Protein AF-0000000071360490 (afdb_homodimer)

Organism: NCBI:txid346377

Secondary structure (DSSP, 8-state):
----HHHHSTTHHHHHHHHHHHHHHHHHHHHHHHHTT----TTHHHHHHHHHHHS-B-HHHHHHHHT--HHHHHHHHHHHHHTT-EEEEE-SS-TT-EEEEE-HHHHHHHHHHHHHHHHHHHHHHHHTTSSTHHHHHHHHHHHHHHHS-HHHHHHHHHHHHS-------/----HHHHSTTHHHHHHHHHHHHHHHHHHHHHHHHTT----TTHHHHHHHHHHHS-B-HHHHHHHHT--HHHHHHHHHHHHHTT-EEEEE-SS-TT-EEEEE-HHHHHHHHHHHHHHHHHHHHHHHHT-SSTHHHHHHHHHHHHHHHS-HHHHHHHHHHHHS-------

InterPro domains:
  IPR000835 MarR-type HTH domain [PF12802] (39-96)
  IPR000835 MarR-type HTH domain [PS50995] (11-147)
  IPR000835 MarR-type HTH domain [SM00347] (33-132)
  IPR011991 ArsR-like helix-turn-helix domain [cd00090] (47-115)
  IPR036388 Winged helix-like DNA-binding domain superfamily [G3DSA:1.10.10.10] (12-147)
  IPR036390 Winged helix DNA-binding domain superfamily [SSF46785] (14-143)
  IPR039422 Transcription regulators MarR/SlyA-like [PTHR33164] (19-139)

Solvent-accessible surface area (backbone atoms only — not comparable to full-atom values): 18284 Å² total; per-residue (Å²): 128,86,62,46,62,48,63,67,46,53,48,70,34,48,43,53,49,31,36,50,51,22,49,50,51,50,50,30,46,41,48,44,30,52,76,67,72,45,93,70,57,73,73,46,63,58,54,53,51,49,30,67,73,58,47,59,43,34,66,67,56,49,14,63,63,69,72,48,54,60,70,59,44,51,54,53,49,51,52,36,38,74,72,47,36,41,38,76,44,70,36,90,85,44,80,88,39,44,38,33,27,64,21,73,58,32,61,69,42,41,70,62,52,49,54,55,50,49,20,44,36,50,24,43,38,56,46,52,65,76,51,60,59,54,58,47,44,50,49,50,33,53,51,40,41,72,74,47,42,63,36,56,41,18,51,53,43,45,63,64,68,54,72,78,75,72,74,80,124,128,86,63,46,60,45,64,65,47,52,49,69,33,49,44,53,49,28,37,51,52,23,48,49,52,48,51,31,47,41,47,44,29,53,77,68,72,45,93,69,58,74,72,46,63,60,56,52,51,48,30,67,74,58,46,61,45,34,66,68,55,50,14,62,65,68,72,48,52,61,70,60,44,50,52,53,48,51,53,36,36,74,72,47,37,40,39,76,44,69,36,90,86,44,80,87,39,44,40,33,28,64,20,73,58,32,62,69,44,40,70,62,51,50,54,54,50,49,20,43,35,50,25,43,41,58,45,54,38,85,52,67,53,53,58,50,43,50,49,52,35,52,51,40,41,71,74,49,41,62,35,56,42,16,50,52,44,46,61,66,68,54,72,78,74,73,72,80,124

Sequence (338 aa):
MKEDFLLNMGSDGVTDRLKRLSDLFVYQTRDFYRNNGLDIEPNWHMIFRLLQEREKMTVTEIAEAIHHSHPAVIKLINKMKAKGYIDSVQDTEDLRKYYLSLSAKAIQELPKLERYWAALSEALMDLMGNHLRLLEELREVEERFEEMGFNQRAEKILNTNRLPDSPSEMKEDFLLNMGSDGVTDRLKRLSDLFVYQTRDFYRNNGLDIEPNWHMIFRLLQEREKMTVTEIAEAIHHSHPAVIKLINKMKAKGYIDSVQDTEDLRKYYLSLSAKAIQELPKLERYWAALSEALMDLMGNHLRLLEELREVEERFEEMGFNQRAEKILNTNRLPDSPSE

Radius of gyration: 23.88 Å; Cα contacts (8 Å, |Δi|>4): 339; chains: 2; bounding box: 57×88×53 Å

Foldseek 3Di:
DVCVPLNVVPPNNVVVVVVVVVVVLQVVLQVLCVVVVHDAGPPVVLVLVVCVVVVKDWLVRSCVVVVHDSVVSVVRVVSCVVVPQKDWDADPVDRVTIIIGGGPVNVVCVVVVVVVVVVSVVVVCVVVPNDDPVVVVVVVVVVVCVVPNPVRVVVVVVVVPPDDDPPPD/DVCVPLVPVPPNNVVVVVVVVVVVLQVVLQVLCVVVVHDAGPPVVLVLVVCVVVVKDWLVRSCVVVVHDSVVSVVRVVSCVVVPQKDWDADPVDRVTIIIGGGPVNVVCVVVVVVVVVVSVVVVCVVVDVDCVVVVVVVVVVVVCVVPNPVRVVVVVVVVPPDDDPPPD

Nearest PDB structures (foldseek):
  7el3-assembly1_B  TM=7.613E-01  e=1.984E-06  Acinetobacter baumannii
  4zzl-assembly1_B  TM=8.126E-01  e=8.217E-06  Pseudomonas aeruginosa
  8xzu-assembly1_A  TM=8.019E-01  e=1.952E-05  Escherichia coli O127:H6 str. E2348/69
  3zmd-assembly2_D  TM=6.888E-01  e=1.433E-05  Streptomyces coelicolor
  1lnw-assembly7_A  TM=7.504E-01  e=1.920E-04  Pseudomonas aeruginosa

pLDDT: mean 84.5, std 17.35, range [24.75, 98.38]

Structure (mmCIF, N/CA/C/O backbone):
data_AF-0000000071360490-model_v1
#
loop_
_entity.id
_entity.type
_entity.pdbx_description
1 polymer 'HTH marR-type domain-containing protein'
#
loop_
_atom_site.group_PDB
_atom_site.id
_atom_site.type_symbol
_atom_site.label_atom_id
_atom_site.label_alt_id
_atom_site.label_comp_id
_atom_site.label_asym_id
_atom_site.label_entity_id
_atom_site.label_seq_id
_atom_site.pdbx_PDB_ins_code
_atom_site.Cartn_x
_atom_site.Cartn_y
_atom_site.Cartn_z
_atom_site.occupancy
_atom_site.B_iso_or_equiv
_atom_site.auth_seq_id
_atom_site.auth_comp_id
_atom_site.auth_asym_id
_atom_site.auth_atom_id
_atom_site.pdbx_PDB_model_num
ATOM 1 N N . MET A 1 1 ? -22.297 18.094 -4.008 1 24.75 1 MET A N 1
ATOM 2 C CA . MET A 1 1 ? -21.422 18.844 -3.113 1 24.75 1 MET A CA 1
ATOM 3 C C . MET A 1 1 ? -20.609 17.906 -2.225 1 24.75 1 MET A C 1
ATOM 5 O O . MET A 1 1 ? -20.016 18.328 -1.238 1 24.75 1 MET A O 1
ATOM 9 N N . LYS A 1 2 ? -21.047 16.609 -2.182 1 32.12 2 LYS A N 1
ATOM 10 C CA . LYS A 1 2 ? -20.359 15.766 -1.207 1 32.12 2 LYS A CA 1
ATOM 11 C C . LYS A 1 2 ? -18.875 15.656 -1.535 1 32.12 2 LYS A C 1
ATOM 13 O O . LYS A 1 2 ? -18.484 14.852 -2.379 1 32.12 2 LYS A O 1
ATOM 18 N N . GLU A 1 3 ? -18.203 16.797 -1.864 1 34.03 3 GLU A N 1
ATOM 19 C CA . GLU A 1 3 ? -16.828 16.859 -2.342 1 34.03 3 GLU A CA 1
ATOM 20 C C . GLU A 1 3 ? -15.914 15.977 -1.508 1 34.03 3 GLU A C 1
ATOM 22 O O . GLU A 1 3 ? -15.82 16.141 -0.29 1 34.03 3 GLU A O 1
ATOM 27 N N . ASP A 1 4 ? -15.82 14.883 -1.844 1 39.72 4 ASP A N 1
ATOM 28 C CA . ASP A 1 4 ? -15.117 13.852 -1.091 1 39.72 4 ASP A CA 1
ATOM 29 C C . ASP A 1 4 ? -13.883 14.422 -0.402 1 39.72 4 ASP A C 1
ATOM 31 O O . ASP A 1 4 ? -13 14.984 -1.059 1 39.72 4 ASP A O 1
ATOM 35 N N . PHE A 1 5 ? -14.211 14.945 0.717 1 41.53 5 PHE A N 1
ATOM 36 C CA . PHE A 1 5 ? -13.172 15.5 1.58 1 41.53 5 PHE A CA 1
ATOM 37 C C . PHE A 1 5 ? -11.812 14.922 1.22 1 41.53 5 PHE A C 1
ATOM 39 O O . PHE A 1 5 ? -10.828 15.656 1.124 1 41.53 5 PHE A O 1
ATOM 46 N N . LEU A 1 6 ? -11.781 13.594 1.086 1 44.59 6 LEU A N 1
ATOM 47 C CA . LEU A 1 6 ? -10.539 12.961 0.643 1 44.59 6 LEU A CA 1
ATOM 48 C C . LEU A 1 6 ? -10.133 13.477 -0.733 1 44.59 6 LEU A C 1
ATOM 50 O O . LEU A 1 6 ? -8.945 13.602 -1.027 1 44.59 6 LEU A O 1
ATOM 54 N N . LEU A 1 7 ? -11.078 13.617 -1.573 1 42.88 7 LEU A N 1
ATOM 55 C CA . LEU A 1 7 ? -10.812 14.18 -2.893 1 42.88 7 LEU A CA 1
ATOM 56 C C . LEU A 1 7 ? -10.211 15.578 -2.779 1 42.88 7 LEU A C 1
ATOM 58 O O . LEU A 1 7 ? -9.375 15.969 -3.598 1 42.88 7 LEU A O 1
ATOM 62 N N . ASN A 1 8 ? -10.758 16.328 -1.984 1 42.94 8 ASN A N 1
ATOM 63 C CA . ASN A 1 8 ? -10.234 17.688 -1.93 1 42.94 8 ASN A CA 1
ATOM 64 C C . ASN A 1 8 ? -8.844 17.734 -1.309 1 42.94 8 ASN A C 1
ATOM 66 O O . ASN A 1 8 ? -8.18 18.766 -1.336 1 42.94 8 ASN A O 1
ATOM 70 N N . MET A 1 9 ? -8.688 16.906 -0.201 1 43.41 9 MET A N 1
ATOM 71 C CA . MET A 1 9 ? -7.34 17.141 0.307 1 43.41 9 MET A CA 1
ATOM 72 C C . MET A 1 9 ? -6.289 16.609 -0.657 1 43.41 9 MET A C 1
ATOM 74 O O . MET A 1 9 ? -5.781 15.5 -0.475 1 43.41 9 MET A O 1
ATOM 78 N N . GLY A 1 10 ? -6.512 16.859 -1.843 1 45.47 10 GLY A N 1
ATOM 79 C CA . GLY A 1 10 ? -5.574 16.734 -2.947 1 45.47 10 GLY A CA 1
ATOM 80 C C . GLY A 1 10 ? -4.656 15.539 -2.824 1 45.47 10 GLY A C 1
ATOM 81 O O . GLY A 1 10 ? -5.098 14.398 -2.988 1 45.47 10 GLY A O 1
ATOM 82 N N . SER A 1 11 ? -3.348 15.914 -2.318 1 48.28 11 SER A N 1
ATOM 83 C CA . SER A 1 11 ? -2.16 15.078 -2.201 1 48.28 11 SER A CA 1
ATOM 84 C C . SER A 1 11 ? -2.398 13.906 -1.254 1 48.28 11 SER A C 1
ATOM 86 O O . SER A 1 11 ? -1.854 12.82 -1.451 1 48.28 11 SER A O 1
ATOM 88 N N . ASP A 1 12 ? -3.061 14.117 -0.053 1 53.28 12 ASP A N 1
ATOM 89 C CA . ASP A 1 12 ? -3.156 13.141 1.024 1 53.28 12 ASP A CA 1
ATOM 90 C C . ASP A 1 12 ? -4.027 11.953 0.614 1 53.28 12 ASP A C 1
ATOM 92 O O . ASP A 1 12 ? -3.74 10.812 0.973 1 53.28 12 ASP A O 1
ATOM 96 N N . GLY A 1 13 ? -4.746 12.242 -0.44 1 69.81 13 GLY A N 1
ATOM 97 C CA . GLY A 1 13 ? -5.707 11.273 -0.948 1 69.81 13 GLY A CA 1
ATOM 98 C C . GLY A 1 13 ? -5.082 10.234 -1.859 1 69.81 13 GLY A C 1
ATOM 99 O O . GLY A 1 13 ? -5.484 9.07 -1.849 1 69.81 13 GLY A O 1
ATOM 100 N N . VAL A 1 14 ? -3.85 10.602 -2.256 1 77.81 14 VAL A N 1
ATOM 101 C CA . VAL A 1 14 ? -3.277 9.695 -3.242 1 77.81 14 VAL A CA 1
ATOM 102 C C . VAL A 1 14 ? -2.625 8.508 -2.533 1 77.81 14 VAL A C 1
ATOM 104 O O . VAL A 1 14 ? -2.828 7.355 -2.924 1 77.81 14 VAL A O 1
ATOM 107 N N . THR A 1 15 ? -1.912 8.852 -1.481 1 82.44 15 THR A N 1
ATOM 108 C CA . THR A 1 15 ? -1.225 7.812 -0.721 1 82.44 15 THR A CA 1
ATOM 109 C C . THR A 1 15 ? -2.217 6.781 -0.191 1 82.44 15 THR A C 1
ATOM 111 O O . THR A 1 15 ? -1.99 5.574 -0.305 1 82.44 15 THR A O 1
ATOM 114 N N . ASP A 1 16 ? -3.283 7.25 0.229 1 81.88 16 ASP A N 1
ATOM 115 C CA . ASP A 1 16 ? -4.305 6.363 0.782 1 81.88 16 ASP A CA 1
ATOM 116 C C . ASP A 1 16 ? -4.953 5.523 -0.315 1 81.88 16 ASP A C 1
ATOM 118 O O . ASP A 1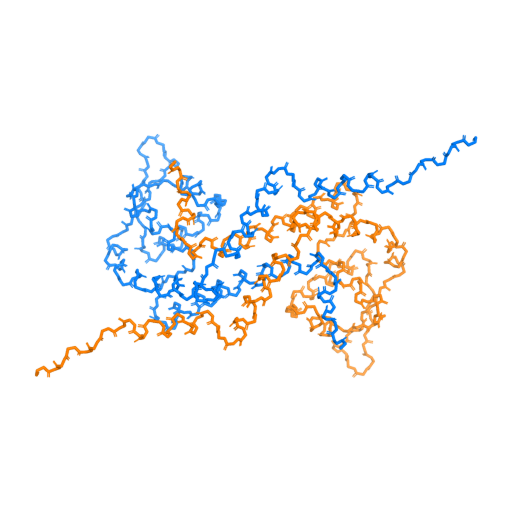 16 ? -5.25 4.344 -0.107 1 81.88 16 ASP A O 1
ATOM 122 N N . ARG A 1 17 ? -5.137 6.121 -1.427 1 83.5 17 ARG A N 1
ATOM 123 C CA . ARG A 1 17 ? -5.758 5.41 -2.539 1 83.5 17 ARG A CA 1
ATOM 124 C C . ARG A 1 17 ? -4.832 4.324 -3.078 1 83.5 17 ARG A C 1
ATOM 126 O O . ARG A 1 17 ? -5.281 3.223 -3.402 1 83.5 17 ARG A O 1
ATOM 133 N N . LEU A 1 18 ? -3.555 4.668 -3.15 1 88.06 18 LEU A N 1
ATOM 134 C CA . LEU A 1 18 ? -2.574 3.67 -3.564 1 88.06 18 LEU A CA 1
ATOM 135 C C . LEU A 1 18 ? -2.574 2.48 -2.609 1 88.06 18 LEU A C 1
ATOM 137 O O . LEU A 1 18 ? -2.627 1.329 -3.047 1 88.06 18 LEU A O 1
ATOM 141 N N . LYS A 1 19 ? -2.594 2.754 -1.39 1 88.5 19 LYS A N 1
ATOM 142 C CA . LYS A 1 19 ? -2.568 1.711 -0.367 1 88.5 19 LYS A CA 1
ATOM 143 C C . LYS A 1 19 ? -3.848 0.879 -0.399 1 88.5 19 LYS A C 1
ATOM 145 O O . LYS A 1 19 ? -3.795 -0.352 -0.348 1 88.5 19 LYS A O 1
ATOM 150 N N . ARG A 1 20 ? -4.934 1.561 -0.445 1 86.44 20 ARG A N 1
ATOM 151 C CA . ARG A 1 20 ? -6.219 0.868 -0.443 1 86.44 20 ARG A CA 1
ATOM 152 C C . ARG A 1 20 ? -6.336 -0.072 -1.638 1 86.44 20 ARG A C 1
ATOM 154 O O . ARG A 1 20 ? -6.797 -1.207 -1.499 1 86.44 20 ARG A O 1
ATOM 161 N N . LEU A 1 21 ? -5.949 0.442 -2.773 1 88.5 21 LEU A N 1
ATOM 162 C CA . LEU A 1 21 ? -6.016 -0.391 -3.969 1 88.5 21 LEU A CA 1
ATOM 163 C C . LEU A 1 21 ? -5.074 -1.586 -3.852 1 88.5 21 LEU A C 1
ATOM 165 O O . LEU A 1 21 ? -5.438 -2.705 -4.223 1 88.5 21 LEU A O 1
ATOM 169 N N . SER A 1 22 ? -3.861 -1.298 -3.406 1 90.31 22 SER A N 1
ATOM 170 C CA . SER A 1 22 ? -2.924 -2.395 -3.188 1 90.31 22 SER A CA 1
ATOM 171 C C . SER A 1 22 ? -3.506 -3.439 -2.242 1 90.31 22 SER A C 1
ATOM 173 O O . SER A 1 22 ? -3.463 -4.637 -2.529 1 90.31 22 SER A O 1
ATOM 175 N N . ASP A 1 23 ? -4.102 -3.025 -1.159 1 89 23 ASP A N 1
ATOM 176 C CA . ASP A 1 23 ? -4.688 -3.926 -0.173 1 89 23 ASP A CA 1
ATOM 177 C C . ASP A 1 23 ? -5.844 -4.723 -0.778 1 89 23 ASP A C 1
ATOM 179 O O . ASP A 1 23 ? -5.988 -5.918 -0.508 1 89 23 ASP A O 1
ATOM 183 N N . LEU A 1 24 ? -6.645 -4.039 -1.514 1 89.75 24 LEU A N 1
ATOM 184 C CA . LEU A 1 24 ? -7.777 -4.703 -2.146 1 89.75 24 LEU A CA 1
ATOM 185 C C . LEU A 1 24 ? -7.309 -5.82 -3.072 1 89.75 24 LEU A C 1
ATOM 187 O O . LEU A 1 24 ? -7.887 -6.906 -3.084 1 89.75 24 LEU A O 1
ATOM 191 N N . PHE A 1 25 ? -6.273 -5.562 -3.836 1 90.5 25 PHE A N 1
ATOM 192 C CA . PHE A 1 25 ? -5.742 -6.59 -4.727 1 90.5 25 PHE A CA 1
ATOM 193 C C . PHE A 1 25 ? -5.25 -7.793 -3.934 1 90.5 25 PHE A C 1
ATOM 195 O O . PHE A 1 25 ? -5.559 -8.938 -4.277 1 90.5 25 PHE A O 1
ATOM 202 N N . VAL A 1 26 ? -4.523 -7.539 -2.885 1 90.56 26 VAL A N 1
ATOM 203 C CA . VAL A 1 26 ? -3.955 -8.617 -2.076 1 90.56 26 VAL A CA 1
ATOM 204 C C . VAL A 1 26 ? -5.074 -9.398 -1.4 1 90.56 26 VAL A C 1
ATOM 206 O O . VAL A 1 26 ? -5.113 -10.633 -1.477 1 90.56 26 VAL A O 1
ATOM 209 N N . TYR A 1 27 ? -6 -8.734 -0.851 1 92.5 27 TYR A N 1
ATOM 210 C CA . TYR A 1 27 ? -7.094 -9.367 -0.123 1 92.5 27 TYR A CA 1
ATOM 211 C C . TYR A 1 27 ? -7.965 -10.195 -1.061 1 92.5 27 TYR A C 1
ATOM 213 O O . TYR A 1 27 ? -8.312 -11.336 -0.748 1 92.5 27 TYR A O 1
ATOM 221 N N . GLN A 1 28 ? -8.273 -9.633 -2.137 1 94.12 28 GLN A N 1
ATOM 222 C CA . GLN A 1 28 ? -9.18 -10.344 -3.037 1 94.12 28 GLN A CA 1
ATOM 223 C C . GLN A 1 28 ? -8.469 -11.5 -3.729 1 94.12 28 GLN A C 1
ATOM 225 O O . GLN A 1 28 ? -9.102 -12.484 -4.117 1 94.12 28 GLN A O 1
ATOM 230 N N . THR A 1 29 ? -7.172 -11.375 -3.889 1 94.31 29 THR A N 1
ATOM 231 C CA . THR A 1 29 ? -6.41 -12.531 -4.352 1 94.31 29 THR A CA 1
ATOM 232 C C . THR A 1 29 ? -6.453 -13.656 -3.32 1 94.31 29 THR A C 1
ATOM 234 O O . THR A 1 29 ? -6.648 -14.82 -3.674 1 94.31 29 THR A O 1
ATOM 237 N N . ARG A 1 30 ? -6.281 -13.289 -2.09 1 95.25 30 ARG A N 1
ATOM 238 C CA . ARG A 1 30 ? -6.359 -14.273 -1.015 1 95.25 30 ARG A CA 1
ATOM 239 C C . ARG A 1 30 ? -7.723 -14.961 -1.001 1 95.25 30 ARG A C 1
ATOM 241 O O . ARG A 1 30 ? -7.809 -16.188 -0.879 1 95.25 30 ARG A O 1
ATOM 248 N N . ASP A 1 31 ? -8.695 -14.141 -1.166 1 95.88 31 ASP A N 1
ATOM 249 C CA . ASP A 1 31 ? -10.047 -14.688 -1.207 1 95.88 31 ASP A CA 1
ATOM 250 C C . ASP A 1 31 ? -10.219 -15.648 -2.385 1 95.88 31 ASP A C 1
ATOM 252 O O . ASP A 1 31 ? -10.828 -16.703 -2.246 1 95.88 31 ASP A O 1
ATOM 256 N N . PHE A 1 32 ? -9.734 -15.273 -3.48 1 96.69 32 PHE A N 1
ATOM 257 C CA . PHE A 1 32 ? -9.805 -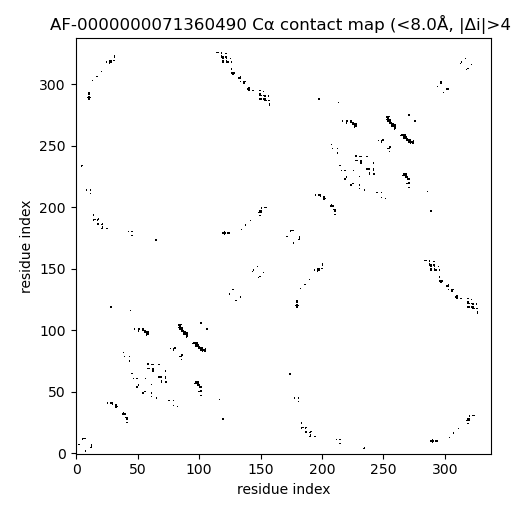16.094 -4.684 1 96.69 32 PHE A CA 1
ATOM 258 C C . PHE A 1 32 ? -9.141 -17.453 -4.457 1 96.69 32 PHE A C 1
ATOM 260 O O . PHE A 1 32 ? -9.695 -18.484 -4.82 1 96.69 32 PHE A O 1
ATOM 267 N N . TYR A 1 33 ? -7.961 -17.406 -3.832 1 96.81 33 TYR A N 1
ATOM 268 C CA . TYR A 1 33 ? -7.254 -18.641 -3.541 1 96.81 33 TYR A CA 1
ATOM 269 C C . TYR A 1 33 ? -8.039 -19.5 -2.555 1 96.81 33 TYR A C 1
ATOM 271 O O . TYR A 1 33 ? -8.227 -20.703 -2.771 1 96.81 33 TYR A O 1
ATOM 279 N N . ARG A 1 34 ? -8.516 -18.906 -1.57 1 96.25 34 ARG A N 1
ATOM 280 C CA . ARG A 1 34 ? -9.273 -19.609 -0.537 1 96.25 34 ARG A CA 1
ATOM 281 C C . ARG A 1 34 ? -10.539 -20.234 -1.11 1 96.25 34 ARG A C 1
ATOM 283 O O . ARG A 1 34 ? -10.828 -21.406 -0.859 1 96.25 34 ARG A O 1
ATOM 290 N N . ASN A 1 35 ? -11.219 -19.5 -1.862 1 95.88 35 ASN A N 1
ATOM 291 C CA . ASN A 1 35 ? -12.477 -19.953 -2.449 1 95.88 35 ASN A CA 1
ATOM 292 C C . ASN A 1 35 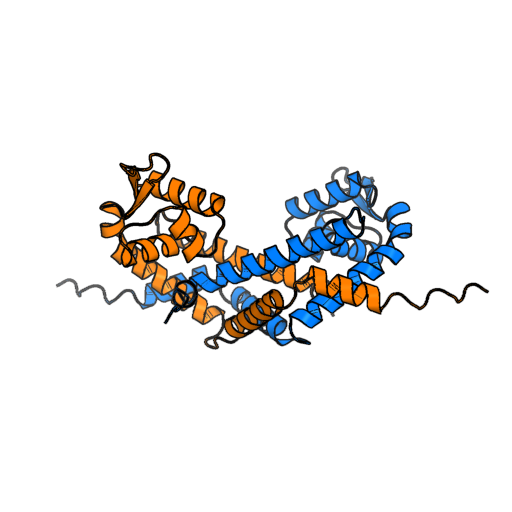? -12.258 -21.141 -3.385 1 95.88 35 ASN A C 1
ATOM 294 O O . ASN A 1 35 ? -13.18 -21.922 -3.635 1 95.88 35 ASN A O 1
ATOM 298 N N . ASN A 1 36 ? -11.078 -21.25 -3.893 1 96.56 36 ASN A N 1
ATOM 299 C CA . ASN A 1 36 ? -10.812 -22.328 -4.848 1 96.56 36 ASN A CA 1
ATOM 300 C C . ASN A 1 36 ? -9.953 -23.422 -4.23 1 96.56 36 ASN A C 1
ATOM 302 O O . ASN A 1 36 ? -9.391 -24.266 -4.945 1 96.56 36 ASN A O 1
ATOM 306 N N . GLY A 1 37 ? -9.789 -23.359 -2.914 1 96.19 37 GLY A N 1
ATOM 307 C CA . GLY A 1 37 ? -9.148 -24.438 -2.174 1 96.19 37 GLY A CA 1
ATOM 308 C C . GLY A 1 37 ? -7.648 -24.5 -2.391 1 96.19 37 GLY A C 1
ATOM 309 O O . GLY A 1 37 ? -7.035 -25.547 -2.248 1 96.19 37 GLY A O 1
ATOM 310 N N . LEU A 1 38 ? -7.062 -23.406 -2.787 1 96.38 38 LEU A N 1
ATOM 311 C CA . LEU A 1 38 ? -5.621 -23.359 -3.014 1 96.38 38 LEU A CA 1
ATOM 312 C C . LEU A 1 38 ? -4.879 -23.016 -1.727 1 96.38 38 LEU A C 1
ATOM 314 O O . LEU A 1 38 ? -5.328 -22.172 -0.951 1 96.38 38 LEU A O 1
ATOM 318 N N . ASP A 1 39 ? -3.846 -23.641 -1.559 1 95.56 39 ASP A N 1
ATOM 319 C CA . ASP A 1 39 ? -3.064 -23.422 -0.345 1 95.56 39 ASP A CA 1
ATOM 320 C C . ASP A 1 39 ? -1.831 -22.578 -0.633 1 95.56 39 ASP A C 1
ATOM 322 O O . ASP A 1 39 ? -0.714 -22.938 -0.263 1 95.56 39 ASP A O 1
ATOM 326 N N . ILE A 1 40 ? -1.975 -21.547 -1.33 1 96.62 40 ILE A N 1
ATOM 327 C CA . ILE A 1 40 ? -0.917 -20.594 -1.65 1 96.62 40 ILE A CA 1
ATOM 328 C C . ILE A 1 40 ? -1.338 -19.188 -1.218 1 96.62 40 ILE A C 1
ATOM 330 O O . ILE A 1 40 ? -2.48 -18.969 -0.806 1 96.62 40 ILE A O 1
ATOM 334 N N . GLU A 1 41 ? -0.399 -18.297 -1.255 1 94.31 41 GLU A N 1
ATOM 335 C CA . GLU A 1 41 ? -0.645 -16.906 -0.844 1 94.31 41 GLU A CA 1
ATOM 336 C C . GLU A 1 41 ? -0.253 -15.93 -1.945 1 94.31 41 GLU A C 1
ATOM 338 O O . GLU A 1 41 ? 0.515 -16.266 -2.846 1 94.31 41 GLU A O 1
ATOM 343 N N . PRO A 1 42 ? -0.809 -14.734 -1.741 1 91.81 42 PRO A N 1
ATOM 344 C CA . PRO A 1 42 ? -0.397 -13.703 -2.695 1 91.81 42 PRO A CA 1
ATOM 345 C C . PRO A 1 42 ? 1.117 -13.516 -2.74 1 91.81 42 PRO A C 1
ATOM 347 O O . PRO A 1 42 ? 1.791 -13.656 -1.716 1 91.81 42 PRO A O 1
ATOM 350 N N . ASN A 1 43 ? 1.729 -13.234 -3.82 1 86.81 43 ASN A N 1
ATOM 351 C CA . ASN A 1 43 ? 3.125 -12.914 -4.102 1 86.81 43 ASN A CA 1
ATOM 352 C C . ASN A 1 43 ? 3.977 -14.172 -4.203 1 86.81 43 ASN A C 1
ATOM 354 O O . ASN A 1 43 ? 5.152 -14.109 -4.57 1 86.81 43 ASN A O 1
ATOM 358 N N . TRP A 1 44 ? 3.357 -15.328 -3.902 1 92.44 44 TRP A N 1
ATOM 359 C CA . TRP A 1 44 ? 4.129 -16.562 -4.074 1 92.44 44 TRP A CA 1
ATOM 360 C C . TRP A 1 44 ? 4.406 -16.828 -5.547 1 92.44 44 TRP A C 1
ATOM 362 O O . TRP A 1 44 ? 5.398 -17.469 -5.895 1 92.44 44 TRP A O 1
ATOM 372 N N . HIS A 1 45 ? 3.5 -16.391 -6.379 1 91.88 45 HIS A N 1
ATOM 373 C CA . HIS A 1 45 ? 3.637 -16.625 -7.812 1 91.88 45 HIS A CA 1
ATOM 374 C C . HIS A 1 45 ? 4.977 -16.109 -8.328 1 91.88 45 HIS A C 1
ATOM 376 O O . HIS A 1 45 ? 5.59 -16.719 -9.203 1 91.88 45 HIS A O 1
ATOM 382 N N . MET A 1 46 ? 5.398 -15.016 -7.766 1 89.19 46 MET A N 1
ATOM 383 C CA . MET A 1 46 ? 6.664 -14.438 -8.203 1 89.19 46 MET A CA 1
ATOM 384 C C . MET A 1 46 ? 7.832 -15.359 -7.875 1 89.19 46 MET A C 1
ATOM 386 O O . MET A 1 46 ? 8.742 -15.531 -8.688 1 89.19 46 MET A O 1
ATOM 390 N N . ILE A 1 47 ? 7.773 -15.93 -6.773 1 92.75 47 ILE A N 1
ATOM 391 C CA . ILE A 1 47 ? 8.836 -16.828 -6.348 1 92.75 47 ILE A CA 1
ATOM 392 C C . ILE A 1 47 ? 8.805 -18.109 -7.188 1 92.75 47 ILE A C 1
ATOM 394 O O . ILE A 1 47 ? 9.852 -18.594 -7.641 1 92.75 47 ILE A O 1
ATOM 398 N N . PHE A 1 48 ? 7.598 -18.625 -7.41 1 94.25 48 PHE A N 1
ATOM 399 C CA . PHE A 1 48 ? 7.441 -19.781 -8.281 1 94.25 48 PHE A CA 1
ATOM 400 C C . PHE A 1 48 ? 8.062 -19.516 -9.641 1 94.25 48 PHE A C 1
ATOM 402 O O . PHE A 1 48 ? 8.852 -20.328 -10.133 1 94.25 48 PHE A O 1
ATOM 409 N N . ARG A 1 49 ? 7.746 -18.469 -10.172 1 90.75 49 ARG A N 1
ATOM 410 C CA . ARG A 1 49 ? 8.195 -18.141 -11.516 1 90.75 49 ARG A CA 1
ATOM 411 C C . ARG A 1 49 ? 9.711 -17.969 -11.562 1 90.75 49 ARG A C 1
ATOM 413 O O . ARG A 1 49 ? 10.367 -18.453 -12.484 1 90.75 49 ARG A O 1
ATOM 420 N N . LEU A 1 50 ? 10.227 -17.266 -10.648 1 92.06 50 LEU A N 1
ATOM 421 C CA . LEU A 1 50 ? 11.672 -17.047 -10.586 1 92.06 50 LEU A CA 1
ATOM 422 C C . LEU A 1 50 ? 12.422 -18.375 -10.5 1 92.06 50 LEU A C 1
ATOM 424 O O . LEU A 1 50 ? 13.391 -18.594 -11.227 1 92.06 50 LEU A O 1
ATOM 428 N N . LEU A 1 51 ? 11.938 -19.25 -9.656 1 95.19 51 LEU A N 1
ATOM 429 C CA . LEU A 1 51 ? 12.625 -20.516 -9.438 1 95.19 51 LEU A CA 1
ATOM 430 C C . LEU A 1 51 ? 12.398 -21.469 -10.602 1 95.19 51 LEU A C 1
ATOM 432 O O . LEU A 1 51 ? 13.203 -22.375 -10.836 1 95.19 51 LEU A O 1
ATOM 436 N N . GLN A 1 52 ? 11.289 -21.281 -11.25 1 93.12 52 GLN A N 1
ATOM 437 C CA . GLN A 1 52 ? 11.086 -22.047 -12.477 1 93.12 52 GLN A CA 1
ATOM 438 C C . GLN A 1 52 ? 12.094 -21.625 -13.547 1 93.12 52 GLN A C 1
ATOM 440 O O . GLN A 1 52 ? 12.625 -22.484 -14.266 1 93.12 52 GLN A O 1
ATOM 445 N N . GLU A 1 53 ? 12.391 -20.391 -13.594 1 91.25 53 GLU A N 1
ATOM 446 C CA . GLU A 1 53 ? 13.266 -19.844 -14.625 1 91.25 53 GLU A CA 1
ATOM 447 C C . GLU A 1 53 ? 14.734 -20.062 -14.281 1 91.25 53 GLU A C 1
ATOM 449 O O . GLU A 1 53 ? 15.531 -20.391 -15.156 1 91.25 53 GLU A O 1
ATOM 454 N N . ARG A 1 54 ? 15.102 -19.938 -13.023 1 92 54 ARG A N 1
ATOM 455 C CA . ARG A 1 54 ? 16.516 -19.938 -12.641 1 92 54 ARG A CA 1
ATOM 456 C C . ARG A 1 54 ? 16.875 -21.219 -11.906 1 92 54 ARG A C 1
ATOM 458 O O . ARG A 1 54 ? 18.047 -21.469 -11.617 1 92 54 ARG A O 1
ATOM 465 N N . GLU A 1 55 ? 15.891 -22.062 -11.578 1 90.62 55 GLU A N 1
ATOM 466 C CA . GLU A 1 55 ? 15.992 -23.406 -11.008 1 90.62 55 GLU A CA 1
ATOM 467 C C . GLU A 1 55 ? 16.469 -23.344 -9.555 1 90.62 55 GLU A C 1
ATOM 469 O O . GLU A 1 55 ? 15.859 -23.969 -8.68 1 90.62 55 GLU A O 1
ATOM 474 N N . LYS A 1 56 ? 17.641 -22.578 -9.32 1 94.38 56 LYS A N 1
ATOM 475 C CA . LYS A 1 56 ? 18.188 -22.453 -7.977 1 94.38 56 LYS A CA 1
ATOM 476 C C . LYS A 1 56 ? 18.609 -21.016 -7.684 1 94.38 56 LYS A C 1
ATOM 478 O O . LYS A 1 56 ? 19.297 -20.391 -8.492 1 94.38 56 LYS A O 1
ATOM 483 N N . MET A 1 57 ? 18.125 -20.531 -6.523 1 95.88 57 MET A N 1
ATOM 484 C CA . MET A 1 57 ? 18.484 -19.156 -6.141 1 95.88 57 MET A CA 1
ATOM 485 C C . MET A 1 57 ? 18.594 -19.031 -4.625 1 95.88 57 MET A C 1
ATOM 487 O O . MET A 1 57 ? 18.016 -19.828 -3.885 1 95.88 57 MET A O 1
ATOM 491 N N . THR A 1 58 ? 19.375 -18.047 -4.176 1 94.94 58 THR A N 1
ATOM 492 C CA . THR A 1 58 ? 19.438 -17.719 -2.76 1 94.94 58 THR A CA 1
ATOM 493 C C . THR A 1 58 ? 18.375 -16.688 -2.406 1 94.94 58 THR A C 1
ATOM 495 O O . THR A 1 58 ? 17.766 -16.078 -3.295 1 94.94 58 THR A O 1
ATOM 498 N N . VAL A 1 59 ? 18.172 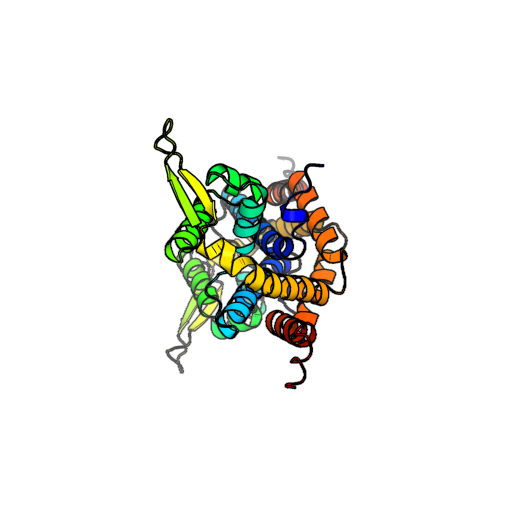-16.562 -1.089 1 94.75 59 VAL A N 1
ATOM 499 C CA . VAL A 1 59 ? 17.234 -15.555 -0.615 1 94.75 59 VAL A CA 1
ATOM 500 C C . VAL A 1 59 ? 17.656 -14.172 -1.104 1 94.75 59 VAL A C 1
ATOM 502 O O . VAL A 1 59 ? 16.828 -13.383 -1.55 1 94.75 59 VAL A O 1
ATOM 505 N N . THR A 1 60 ? 18.922 -13.922 -1.056 1 93.69 60 THR A N 1
ATOM 506 C CA . THR A 1 60 ? 19.469 -12.633 -1.466 1 93.69 60 THR A CA 1
ATOM 507 C C . THR A 1 60 ? 19.188 -12.375 -2.945 1 93.69 60 THR A C 1
ATOM 509 O O . THR A 1 60 ? 18.75 -11.289 -3.32 1 93.69 60 THR A O 1
ATOM 512 N N . GLU A 1 61 ? 19.406 -13.328 -3.727 1 93.19 61 GLU A N 1
ATOM 513 C CA . GLU A 1 61 ? 19.172 -13.211 -5.164 1 93.19 61 GLU A CA 1
ATOM 514 C C . GLU A 1 61 ? 17.688 -12.984 -5.461 1 93.19 61 GLU A C 1
ATOM 516 O O . GLU A 1 61 ? 17.344 -12.188 -6.332 1 93.19 61 GLU A O 1
ATOM 521 N N . ILE A 1 62 ? 16.844 -13.703 -4.801 1 93.25 62 ILE A N 1
ATOM 522 C CA . ILE A 1 62 ? 15.414 -13.562 -4.992 1 93.25 62 ILE A CA 1
ATOM 523 C C . ILE A 1 62 ? 14.969 -12.164 -4.59 1 93.25 62 ILE A C 1
ATOM 525 O O . ILE A 1 62 ? 14.242 -11.492 -5.332 1 93.25 62 ILE A O 1
ATOM 529 N N . ALA A 1 63 ? 15.398 -11.727 -3.426 1 91.31 63 ALA A N 1
ATOM 530 C CA . ALA A 1 63 ? 15.047 -10.398 -2.928 1 91.31 63 ALA A CA 1
ATOM 531 C C . ALA A 1 63 ? 15.438 -9.312 -3.928 1 91.31 63 ALA A C 1
ATOM 533 O O . ALA A 1 63 ? 14.648 -8.406 -4.215 1 91.31 63 ALA A O 1
ATOM 534 N N . GLU A 1 64 ? 16.609 -9.406 -4.512 1 87.69 64 GLU A N 1
ATOM 535 C CA . GLU A 1 64 ? 17.094 -8.453 -5.496 1 87.69 64 GLU A CA 1
ATOM 536 C C . GLU A 1 64 ? 16.266 -8.492 -6.773 1 87.69 64 GLU A C 1
ATOM 538 O O . GLU A 1 64 ? 15.938 -7.453 -7.344 1 87.69 64 GLU A O 1
ATOM 543 N N . ALA A 1 65 ? 15.898 -9.68 -7.141 1 86.12 65 ALA A N 1
ATOM 544 C CA . ALA A 1 65 ? 15.172 -9.867 -8.391 1 86.12 65 ALA A CA 1
ATOM 545 C C . ALA A 1 65 ? 13.766 -9.273 -8.305 1 86.12 65 ALA A C 1
ATOM 547 O O . ALA A 1 65 ? 13.273 -8.688 -9.273 1 86.12 65 ALA A O 1
ATOM 548 N N . ILE A 1 66 ? 13.117 -9.398 -7.164 1 82.06 66 ILE A N 1
ATOM 549 C CA . ILE A 1 66 ? 11.727 -8.961 -7.09 1 82.06 66 ILE A CA 1
ATOM 550 C C . ILE A 1 66 ? 11.641 -7.625 -6.359 1 82.06 66 ILE A C 1
ATOM 552 O O . ILE A 1 66 ? 10.547 -7.141 -6.062 1 82.06 66 ILE A O 1
ATOM 556 N N . HIS A 1 67 ? 12.758 -7.039 -5.953 1 78.94 67 HIS A N 1
ATOM 557 C CA . HIS A 1 67 ? 12.859 -5.723 -5.332 1 78.94 67 HIS A CA 1
ATOM 558 C C . HIS A 1 67 ? 12.078 -5.672 -4.023 1 78.94 67 HIS A C 1
ATOM 560 O O . HIS A 1 67 ? 11.289 -4.75 -3.805 1 78.94 67 HIS A O 1
ATOM 566 N N . HIS A 1 68 ? 12.227 -6.691 -3.232 1 83.62 68 HIS A N 1
ATOM 567 C CA . HIS A 1 68 ? 11.703 -6.75 -1.873 1 83.62 68 HIS A CA 1
ATOM 568 C C . HIS A 1 68 ? 12.828 -6.777 -0.846 1 83.62 68 HIS A C 1
ATOM 570 O O . HIS A 1 68 ? 13.977 -7.062 -1.188 1 83.62 68 HIS A O 1
ATOM 576 N N . SER A 1 69 ? 12.508 -6.414 0.348 1 85.75 69 SER A N 1
ATOM 577 C CA . SER A 1 69 ? 13.5 -6.508 1.413 1 85.75 69 SER A CA 1
ATOM 578 C C . SER A 1 69 ? 13.844 -7.961 1.725 1 85.75 69 SER A C 1
ATOM 580 O O . SER A 1 69 ? 13.016 -8.852 1.52 1 85.75 69 SER A O 1
ATOM 582 N N . HIS A 1 70 ? 15.008 -8.102 2.211 1 92.5 70 HIS A N 1
ATOM 583 C CA . HIS A 1 70 ? 15.477 -9.43 2.6 1 92.5 70 HIS A CA 1
ATOM 584 C C . HIS A 1 70 ? 14.547 -10.055 3.639 1 92.5 70 HIS A C 1
ATOM 586 O O . HIS A 1 70 ? 14.078 -11.18 3.461 1 92.5 70 HIS A O 1
ATOM 592 N N . PRO A 1 71 ? 14.109 -9.391 4.668 1 93.88 71 PRO A N 1
ATOM 593 C CA . PRO A 1 71 ? 13.219 -9.977 5.668 1 93.88 71 PRO A CA 1
ATOM 594 C C . PRO A 1 71 ? 11.859 -10.375 5.086 1 93.88 71 PRO A C 1
ATOM 596 O O . PRO A 1 71 ? 11.297 -11.406 5.469 1 93.88 71 PRO A O 1
ATOM 599 N N . ALA A 1 72 ? 11.367 -9.609 4.164 1 88.94 72 ALA A N 1
ATOM 600 C CA . ALA A 1 72 ? 10.086 -9.906 3.537 1 88.94 72 ALA A CA 1
ATOM 601 C C . ALA A 1 72 ? 10.156 -11.211 2.74 1 88.94 72 ALA A C 1
ATOM 603 O O . ALA A 1 72 ? 9.25 -12.039 2.811 1 88.94 72 ALA A O 1
ATOM 604 N N . VAL A 1 73 ? 11.234 -11.375 2.023 1 93.44 73 VAL A N 1
ATOM 605 C CA . VAL A 1 73 ? 11.398 -12.57 1.208 1 93.44 73 VAL A CA 1
ATOM 606 C C . VAL A 1 73 ? 11.609 -13.781 2.109 1 93.44 73 VAL A C 1
ATOM 608 O O . VAL A 1 73 ? 11.094 -14.867 1.83 1 93.44 73 VAL A O 1
ATOM 611 N N . ILE A 1 74 ? 12.359 -13.602 3.188 1 95.62 74 ILE A N 1
ATOM 612 C CA . ILE A 1 74 ? 12.57 -14.68 4.145 1 95.62 74 ILE A CA 1
ATOM 613 C C . ILE A 1 74 ? 11.219 -15.164 4.68 1 95.62 74 ILE A C 1
ATOM 615 O O . ILE A 1 74 ? 10.977 -16.375 4.758 1 95.62 74 ILE A O 1
ATOM 619 N N . LYS A 1 75 ? 10.391 -14.25 4.945 1 96.12 75 LYS A N 1
ATOM 620 C CA . LYS A 1 75 ? 9.062 -14.594 5.453 1 96.12 75 LYS A CA 1
ATOM 621 C C . LYS A 1 75 ? 8.266 -15.391 4.422 1 96.12 75 LYS A C 1
ATOM 623 O O . LYS A 1 75 ? 7.641 -16.391 4.758 1 96.12 75 LYS A O 1
ATOM 628 N N . LEU A 1 76 ? 8.266 -14.992 3.207 1 95.06 76 LEU A N 1
ATOM 629 C CA . LEU A 1 76 ? 7.566 -15.688 2.129 1 95.06 76 LEU A CA 1
ATOM 630 C C . LEU A 1 76 ? 8.117 -17.094 1.948 1 95.06 76 LEU A C 1
ATOM 632 O O . LEU A 1 76 ? 7.348 -18.062 1.888 1 95.06 76 LEU A O 1
ATOM 636 N N . ILE A 1 77 ? 9.43 -17.156 1.92 1 97.06 77 ILE A N 1
ATOM 637 C CA . ILE A 1 77 ? 10.109 -18.422 1.67 1 97.06 77 ILE A CA 1
ATOM 638 C C . ILE A 1 77 ? 9.805 -19.406 2.801 1 97.06 77 ILE A C 1
ATOM 640 O O . ILE A 1 77 ? 9.531 -20.594 2.551 1 97.06 77 ILE A O 1
ATOM 644 N N . ASN A 1 78 ? 9.891 -18.953 4 1 97.06 78 ASN A N 1
ATOM 645 C CA . ASN A 1 78 ? 9.609 -19.812 5.141 1 97.06 78 ASN A CA 1
ATOM 646 C C . ASN A 1 78 ? 8.18 -20.359 5.098 1 97.06 78 ASN A C 1
ATOM 648 O O . ASN A 1 78 ? 7.953 -21.531 5.395 1 97.06 78 ASN A O 1
ATOM 652 N N . LYS A 1 79 ? 7.262 -19.578 4.707 1 97.69 79 LYS A N 1
ATOM 653 C CA . LYS A 1 79 ? 5.883 -20.047 4.57 1 97.69 79 LYS A CA 1
ATOM 654 C C . LYS A 1 79 ? 5.754 -21.078 3.457 1 97.69 79 LYS A C 1
ATOM 656 O O . LYS A 1 79 ? 5.055 -22.078 3.611 1 97.69 79 LYS A O 1
ATOM 661 N N . MET A 1 80 ? 6.422 -20.828 2.375 1 97.88 80 MET A N 1
ATOM 662 C CA . MET A 1 80 ? 6.379 -21.734 1.235 1 97.88 80 MET A CA 1
ATOM 663 C C . MET A 1 80 ? 7.051 -23.062 1.576 1 97.88 80 MET A C 1
ATOM 665 O O . MET A 1 80 ? 6.594 -24.125 1.142 1 97.88 80 MET A O 1
ATOM 669 N N . LYS A 1 81 ? 8.141 -22.953 2.355 1 97.56 81 LYS A N 1
ATOM 670 C CA . LYS A 1 81 ? 8.781 -24.172 2.854 1 97.56 81 LYS A CA 1
ATOM 671 C C . LYS A 1 81 ? 7.832 -24.969 3.738 1 97.56 81 LYS A C 1
ATOM 673 O O . LYS A 1 81 ? 7.707 -26.188 3.584 1 97.56 81 LYS A O 1
ATOM 678 N N . ALA A 1 82 ? 7.207 -24.281 4.598 1 97.62 82 ALA A N 1
ATOM 679 C CA . ALA A 1 82 ? 6.285 -24.922 5.539 1 97.62 82 ALA A CA 1
ATOM 680 C C . ALA A 1 82 ? 5.152 -25.625 4.805 1 97.62 82 ALA A C 1
ATOM 682 O O . ALA A 1 82 ? 4.652 -26.656 5.262 1 97.62 82 ALA A O 1
ATOM 683 N N . LYS A 1 83 ? 4.77 -25.125 3.629 1 97.81 83 LYS A N 1
ATOM 684 C CA . LYS A 1 83 ? 3.691 -25.719 2.842 1 97.81 83 LYS A CA 1
ATOM 685 C C . LYS A 1 83 ? 4.23 -26.75 1.854 1 97.81 83 LYS A C 1
ATOM 687 O O . LYS A 1 83 ? 3.467 -27.344 1.092 1 97.81 83 LYS A O 1
ATOM 692 N N . GLY A 1 84 ? 5.531 -26.875 1.812 1 98 84 GLY A N 1
ATOM 693 C CA . GLY A 1 84 ? 6.152 -27.938 1.039 1 98 84 GLY A CA 1
ATOM 694 C C . GLY A 1 84 ? 6.418 -27.547 -0.403 1 98 84 GLY A C 1
ATOM 695 O O . GLY A 1 84 ? 6.559 -28.422 -1.269 1 98 84 GLY A O 1
ATOM 696 N N . TYR A 1 85 ? 6.496 -26.25 -0.76 1 98.38 85 TYR A N 1
ATOM 697 C CA . TYR A 1 85 ? 6.648 -25.828 -2.148 1 98.38 85 TYR A CA 1
ATOM 698 C C . TYR A 1 85 ? 8.109 -25.531 -2.477 1 98.38 85 TYR A C 1
ATOM 700 O O . TYR A 1 85 ? 8.477 -25.422 -3.648 1 98.38 85 TYR A O 1
ATOM 708 N N . ILE A 1 86 ? 8.953 -25.406 -1.45 1 98.38 86 ILE A N 1
ATOM 709 C CA . ILE A 1 86 ? 10.344 -25.016 -1.675 1 98.38 86 ILE A CA 1
ATOM 710 C C . ILE A 1 86 ? 11.273 -26.016 -0.977 1 98.38 86 ILE A C 1
ATOM 712 O O . ILE A 1 86 ? 11.039 -26.375 0.177 1 98.38 86 ILE A O 1
ATOM 716 N N . ASP A 1 87 ? 12.258 -26.469 -1.645 1 97.81 87 ASP A N 1
ATOM 717 C CA . ASP A 1 87 ? 13.383 -27.188 -1.072 1 97.81 87 ASP A CA 1
ATOM 718 C C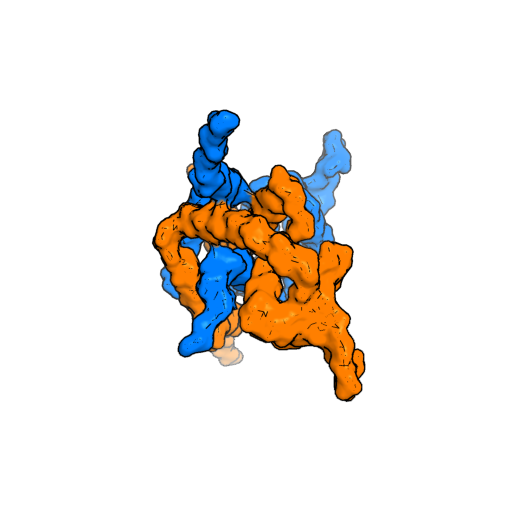 . ASP A 1 87 ? 14.57 -26.266 -0.836 1 97.81 87 ASP A C 1
ATOM 720 O O . ASP A 1 87 ? 14.773 -25.297 -1.582 1 97.81 87 ASP A O 1
ATOM 724 N N . SER A 1 88 ? 15.289 -26.531 0.201 1 95.81 88 SER A N 1
ATOM 725 C CA . SER A 1 88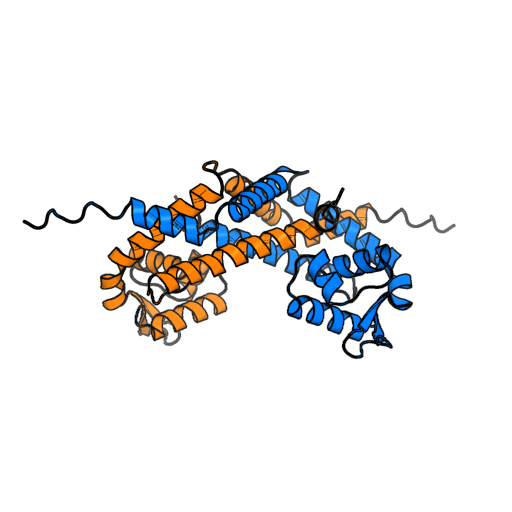 ? 16.469 -25.734 0.552 1 95.81 88 SER A CA 1
ATOM 726 C C . SER A 1 88 ? 17.672 -26.625 0.817 1 95.81 88 SER A C 1
ATOM 728 O O . SER A 1 88 ? 17.578 -27.641 1.517 1 95.81 88 SER A O 1
ATOM 730 N N . VAL A 1 89 ? 18.781 -26.297 0.186 1 93.62 89 VAL A N 1
ATOM 731 C CA . VAL A 1 89 ? 20.031 -27.031 0.391 1 93.62 89 VAL A CA 1
ATOM 732 C C . VAL A 1 89 ? 21.125 -26.062 0.832 1 93.62 89 VAL A C 1
ATOM 734 O O . VAL A 1 89 ? 21.312 -25.016 0.218 1 93.62 89 VAL A O 1
ATOM 737 N N . GLN A 1 90 ? 21.719 -26.422 1.885 1 90.75 90 GLN A N 1
ATOM 738 C CA . GLN A 1 90 ? 22.781 -25.562 2.416 1 90.75 90 GLN A CA 1
ATOM 739 C C . GLN A 1 90 ? 24 -25.594 1.514 1 90.75 90 GLN A C 1
ATOM 741 O O . GLN A 1 90 ? 24.391 -26.641 1.006 1 90.75 90 GLN A O 1
ATOM 746 N N . ASP A 1 91 ? 24.562 -24.406 1.334 1 85.25 91 ASP A N 1
ATOM 747 C CA . ASP A 1 91 ? 25.812 -24.297 0.575 1 85.25 91 ASP A CA 1
ATOM 748 C C . ASP A 1 91 ? 26.969 -24.969 1.313 1 85.25 91 ASP A C 1
ATOM 750 O O . ASP A 1 91 ? 27.109 -24.812 2.527 1 85.25 91 ASP A O 1
ATOM 754 N N . THR A 1 92 ? 27.688 -25.766 0.576 1 86.12 92 THR A N 1
ATOM 755 C CA . THR A 1 92 ? 28.766 -26.531 1.17 1 86.12 92 THR A CA 1
ATOM 756 C C . THR A 1 92 ? 29.922 -25.625 1.571 1 86.12 92 THR A C 1
ATOM 758 O O . THR A 1 92 ? 30.703 -25.953 2.475 1 86.12 92 THR A O 1
ATOM 761 N N . GLU A 1 93 ? 30.109 -24.547 1.002 1 87.12 93 GLU A N 1
ATOM 762 C CA . GLU A 1 93 ? 31.219 -23.641 1.231 1 87.12 93 GLU A CA 1
ATOM 763 C C . GLU A 1 93 ? 30.828 -22.484 2.158 1 87.12 93 GLU A C 1
ATOM 765 O O . GLU A 1 93 ? 31.641 -22 2.938 1 87.12 93 GLU A O 1
ATOM 770 N N . ASP A 1 94 ? 29.688 -22.016 2.035 1 82.06 94 ASP A N 1
ATOM 771 C CA . ASP A 1 94 ? 29.141 -20.953 2.859 1 82.06 94 ASP A CA 1
ATOM 772 C C . ASP A 1 94 ? 27.891 -21.406 3.619 1 82.06 94 ASP A C 1
ATOM 774 O O . ASP A 1 94 ? 26.781 -21.359 3.086 1 82.06 94 ASP A O 1
ATOM 778 N N . LEU A 1 95 ? 28.047 -21.703 4.859 1 79.44 95 LEU A N 1
ATOM 779 C CA . LEU A 1 95 ? 27.016 -22.359 5.652 1 79.44 95 LEU A CA 1
ATOM 780 C C . LEU A 1 95 ? 25.875 -21.406 5.949 1 79.44 95 LEU A C 1
ATOM 782 O O . LEU A 1 95 ? 24.797 -21.828 6.398 1 79.44 95 LEU A O 1
ATOM 786 N N . ARG A 1 96 ? 26.031 -20.141 5.562 1 78.31 96 ARG A N 1
ATOM 787 C CA . ARG A 1 96 ? 24.969 -19.172 5.773 1 78.31 96 ARG A CA 1
ATOM 788 C C . ARG A 1 96 ? 24.078 -19.047 4.531 1 78.31 96 ARG A C 1
ATOM 790 O O . ARG A 1 96 ? 23.016 -18.453 4.59 1 78.31 96 ARG A O 1
ATOM 797 N N . LYS A 1 97 ? 24.594 -19.719 3.568 1 85.06 97 LYS A N 1
ATOM 798 C CA . LYS A 1 97 ? 23.875 -19.609 2.301 1 85.06 97 LYS A CA 1
ATOM 799 C C . LYS A 1 97 ? 23.078 -20.859 2.004 1 85.06 97 LYS A C 1
ATOM 801 O O . LYS A 1 97 ? 23.562 -21.984 2.195 1 85.06 97 LYS A O 1
ATOM 806 N N . TYR A 1 98 ? 21.875 -20.688 1.714 1 92.5 98 TYR A N 1
ATOM 807 C CA . TYR A 1 98 ? 21 -21.766 1.272 1 92.5 98 TYR A CA 1
ATOM 808 C C . TYR A 1 98 ? 20.531 -21.531 -0.159 1 92.5 98 TYR A C 1
ATOM 810 O O . TYR A 1 98 ? 20.219 -20.406 -0.544 1 92.5 98 TYR A O 1
ATOM 818 N N . TYR A 1 99 ? 20.547 -22.625 -0.891 1 95.75 99 TYR A N 1
ATOM 819 C CA . TYR A 1 99 ? 19.969 -22.594 -2.232 1 95.75 99 TYR A CA 1
ATOM 820 C C . TYR A 1 99 ? 18.547 -23.125 -2.236 1 95.75 99 TYR A C 1
ATOM 822 O O . TYR A 1 99 ? 18.281 -24.203 -1.7 1 95.75 99 TYR A O 1
ATOM 830 N N . LEU A 1 100 ? 17.734 -22.344 -2.85 1 97.81 100 LEU A N 1
ATOM 831 C CA . LEU A 1 100 ? 16.312 -22.641 -2.875 1 97.81 100 LEU A CA 1
ATOM 832 C C . LEU A 1 100 ? 15.883 -23.141 -4.254 1 97.81 100 LEU A C 1
ATOM 834 O O . LEU A 1 100 ? 16.344 -22.625 -5.273 1 97.81 100 LEU A O 1
ATOM 838 N N . SER A 1 101 ? 15.055 -24.156 -4.293 1 98 101 SER A N 1
ATOM 839 C CA . SER A 1 101 ? 14.469 -24.672 -5.523 1 98 101 SER A CA 1
ATOM 840 C C . SER A 1 101 ? 13.031 -25.125 -5.297 1 98 101 SER A C 1
ATOM 842 O O . SER A 1 101 ? 12.594 -25.281 -4.156 1 98 101 SER A O 1
ATOM 844 N N . LEU A 1 102 ? 12.312 -25.234 -6.449 1 98.25 102 LEU A N 1
ATOM 845 C CA . LEU A 1 102 ? 10.969 -25.781 -6.332 1 98.25 102 LEU A CA 1
ATOM 846 C C . LEU A 1 102 ? 11.008 -27.25 -5.926 1 98.25 102 LEU A C 1
ATOM 848 O O . LEU A 1 102 ? 11.844 -28.016 -6.414 1 98.25 102 LEU A O 1
ATOM 852 N N . SER A 1 103 ? 10.133 -27.625 -5.008 1 98.25 103 SER A N 1
ATOM 853 C CA . SER A 1 103 ? 9.984 -29.016 -4.625 1 98.25 103 SER A CA 1
ATOM 854 C C . SER A 1 103 ? 9.273 -29.812 -5.711 1 98.25 103 SER A C 1
ATOM 856 O O . SER A 1 103 ? 8.758 -29.25 -6.672 1 98.25 103 SER A O 1
ATOM 858 N N . ALA A 1 104 ? 9.258 -31.172 -5.539 1 97.81 104 ALA A N 1
ATOM 859 C CA . ALA A 1 104 ? 8.492 -32.031 -6.438 1 97.81 104 ALA A CA 1
ATOM 860 C C . ALA A 1 104 ? 7.008 -31.703 -6.391 1 97.81 104 ALA A C 1
ATOM 862 O O . ALA A 1 104 ? 6.336 -31.672 -7.426 1 97.81 104 ALA A O 1
ATOM 863 N N . LYS A 1 105 ? 6.574 -31.406 -5.203 1 97.69 105 LYS A N 1
ATOM 864 C CA . LYS A 1 105 ? 5.184 -30.984 -5.039 1 97.69 105 LYS A CA 1
ATOM 865 C C . LYS A 1 105 ? 4.895 -29.719 -5.848 1 97.69 105 LYS A C 1
ATOM 867 O O . LYS A 1 105 ? 3.867 -29.641 -6.523 1 97.69 105 LYS A O 1
ATOM 872 N N . ALA A 1 106 ? 5.773 -28.75 -5.727 1 97.88 106 ALA A N 1
ATOM 873 C CA . ALA A 1 106 ? 5.605 -27.484 -6.434 1 97.88 106 ALA A CA 1
ATOM 874 C C . ALA A 1 106 ? 5.523 -27.703 -7.941 1 97.88 106 ALA A C 1
ATOM 876 O O . ALA A 1 106 ? 4.641 -27.156 -8.609 1 97.88 106 ALA A O 1
ATOM 877 N N . ILE A 1 107 ? 6.391 -28.516 -8.414 1 97 107 ILE A N 1
ATOM 878 C CA . ILE A 1 107 ? 6.449 -28.781 -9.852 1 97 107 ILE A CA 1
ATOM 879 C C . ILE A 1 107 ? 5.164 -29.469 -10.297 1 97 107 ILE A C 1
ATOM 881 O O . ILE A 1 107 ? 4.613 -29.141 -11.352 1 97 107 ILE A O 1
ATOM 885 N N . GLN A 1 108 ? 4.684 -30.344 -9.492 1 97.06 108 GLN A N 1
ATOM 886 C CA . GLN A 1 108 ? 3.455 -31.062 -9.805 1 97.06 108 GLN A CA 1
ATOM 887 C C . GLN A 1 108 ? 2.25 -30.125 -9.812 1 97.06 108 GLN A C 1
ATOM 889 O O . GLN A 1 108 ? 1.329 -30.297 -10.609 1 97.06 108 GLN A O 1
ATOM 894 N N . GLU A 1 109 ? 2.283 -29.141 -8.969 1 96.62 109 GLU A N 1
ATOM 895 C CA . GLU A 1 109 ? 1.132 -28.266 -8.797 1 96.62 109 GLU A CA 1
ATOM 896 C C . GLU A 1 109 ? 1.174 -27.094 -9.797 1 96.62 109 GLU A C 1
ATOM 898 O O . GLU A 1 109 ? 0.168 -26.422 -10 1 96.62 109 GLU A O 1
ATOM 903 N N . LEU A 1 110 ? 2.273 -26.859 -10.422 1 95.44 110 LEU A N 1
ATOM 904 C CA . LEU A 1 110 ? 2.52 -25.656 -11.227 1 95.44 110 LEU A CA 1
ATOM 905 C C . LEU A 1 110 ? 1.463 -25.516 -12.312 1 95.44 110 LEU A C 1
ATOM 907 O O . LEU A 1 110 ? 0.896 -24.438 -12.492 1 95.44 110 LEU A O 1
ATOM 911 N N . PRO A 1 111 ? 1.124 -26.609 -13.086 1 94.69 111 PRO A N 1
ATOM 912 C CA . PRO A 1 111 ? 0.132 -26.438 -14.148 1 94.69 111 PRO A CA 1
ATOM 913 C C . PRO A 1 111 ? -1.214 -25.938 -13.625 1 94.69 111 PRO A C 1
ATOM 915 O O . PRO A 1 111 ? -1.853 -25.094 -14.25 1 94.69 111 PRO A O 1
ATOM 918 N N . LYS A 1 112 ? -1.602 -26.438 -12.531 1 95.38 112 LYS A N 1
ATOM 919 C CA . LYS A 1 112 ? -2.84 -26 -11.898 1 95.38 112 LYS A CA 1
ATOM 920 C C . LYS A 1 112 ? -2.734 -24.547 -11.445 1 95.38 112 LYS A C 1
ATOM 922 O O . LYS A 1 112 ? -3.617 -23.734 -11.727 1 95.38 112 LYS A O 1
ATOM 927 N N . LEU A 1 113 ? -1.684 -24.203 -10.766 1 95.19 113 LEU A N 1
ATOM 928 C CA . LEU A 1 113 ? -1.488 -22.844 -10.242 1 95.19 113 LEU A CA 1
ATOM 929 C C . LEU A 1 113 ? -1.418 -21.828 -11.367 1 95.19 113 LEU A C 1
ATOM 931 O O . LEU A 1 113 ? -1.946 -20.719 -11.242 1 95.19 113 LEU A O 1
ATOM 935 N N . GLU A 1 114 ? -0.797 -22.203 -12.414 1 92.81 114 GLU A N 1
ATOM 936 C CA . GLU A 1 114 ? -0.623 -21.297 -13.555 1 92.81 114 GLU A CA 1
ATOM 937 C C . GLU A 1 114 ? -1.967 -20.922 -14.164 1 92.81 114 GLU A C 1
ATOM 939 O O . GLU A 1 114 ? -2.135 -19.797 -14.648 1 92.81 114 GLU A O 1
ATOM 944 N N . ARG A 1 115 ? -2.936 -21.812 -14.148 1 92.88 115 ARG A N 1
ATOM 945 C CA . ARG A 1 115 ? -4.273 -21.5 -14.641 1 92.88 115 ARG A CA 1
ATOM 946 C C . ARG A 1 115 ? -4.922 -20.406 -13.797 1 92.88 115 ARG A C 1
ATOM 948 O O . ARG A 1 115 ? -5.535 -19.484 -14.344 1 92.88 115 ARG A O 1
ATOM 955 N N . TYR A 1 116 ? -4.766 -20.531 -12.539 1 94 116 TYR A N 1
ATOM 956 C CA . TYR A 1 116 ? -5.34 -19.531 -11.641 1 94 116 TYR A CA 1
ATOM 957 C C . TYR A 1 116 ? -4.613 -18.203 -11.781 1 94 116 TYR A C 1
ATOM 959 O O . TYR A 1 116 ? -5.238 -17.141 -11.758 1 94 116 TYR A O 1
ATOM 967 N N . TRP A 1 117 ? -3.32 -18.266 -11.922 1 92 117 TRP A N 1
ATOM 968 C CA . TRP A 1 117 ? -2.539 -17.047 -12.086 1 92 117 TRP A CA 1
ATOM 969 C C . TRP A 1 117 ? -2.869 -16.359 -13.406 1 92 117 TRP A C 1
ATOM 971 O O . TRP A 1 117 ? -2.877 -15.133 -13.492 1 92 117 TRP A O 1
ATOM 981 N N . ALA A 1 118 ? -3.113 -17.141 -14.43 1 90.56 118 ALA A N 1
ATOM 982 C CA . ALA A 1 118 ? -3.529 -16.578 -15.711 1 90.56 118 ALA A CA 1
ATOM 983 C C . ALA A 1 118 ? -4.867 -15.859 -15.586 1 90.56 118 ALA A C 1
ATOM 985 O O . ALA A 1 118 ? -5.051 -14.781 -16.156 1 90.56 118 ALA A O 1
ATOM 986 N N . ALA A 1 119 ? -5.801 -16.453 -14.875 1 92.31 119 ALA A N 1
ATOM 987 C CA . ALA A 1 119 ? -7.094 -15.82 -14.641 1 92.31 119 ALA A CA 1
ATOM 988 C C . ALA A 1 119 ? -6.93 -14.508 -13.883 1 92.31 119 ALA A C 1
ATOM 990 O O . ALA A 1 119 ? -7.578 -13.516 -14.211 1 92.31 119 ALA A O 1
ATOM 991 N N . LEU A 1 120 ? -6.105 -14.508 -12.875 1 91.62 120 LEU A N 1
ATOM 992 C CA . LEU A 1 120 ? -5.832 -13.289 -12.109 1 91.62 120 LEU A CA 1
ATOM 993 C C . LEU A 1 120 ? -5.207 -12.219 -13 1 91.62 120 LEU A C 1
ATOM 995 O O . LEU A 1 120 ? -5.551 -11.039 -12.891 1 91.62 120 LEU A O 1
ATOM 999 N N . SER A 1 121 ? -4.242 -12.602 -13.812 1 86.81 121 SER A N 1
ATOM 1000 C CA . SER A 1 121 ? -3.6 -11.672 -14.734 1 86.81 121 SER A CA 1
ATOM 1001 C C . SER A 1 121 ? -4.617 -11.031 -15.672 1 86.81 121 SER A C 1
ATOM 1003 O O . SER A 1 121 ? -4.594 -9.82 -15.891 1 86.81 121 SER A O 1
ATOM 1005 N N . GLU A 1 122 ? -5.457 -11.828 -16.172 1 87.62 122 GLU A N 1
ATOM 1006 C CA . GLU A 1 122 ? -6.492 -11.32 -17.078 1 87.62 122 GLU A CA 1
ATOM 1007 C C . GLU A 1 122 ? -7.465 -10.406 -16.328 1 87.62 122 GLU A C 1
ATOM 1009 O O . GLU A 1 122 ? -7.906 -9.391 -16.875 1 87.62 122 GLU A O 1
ATOM 1014 N N . ALA A 1 123 ? -7.816 -10.828 -15.141 1 89.75 123 ALA A N 1
ATOM 1015 C CA . ALA A 1 123 ? -8.695 -10 -14.32 1 89.75 123 ALA A CA 1
ATOM 1016 C C . ALA A 1 123 ? -8.062 -8.641 -14.039 1 89.75 123 ALA A C 1
ATOM 1018 O O . ALA A 1 123 ? -8.758 -7.621 -14.031 1 89.75 123 ALA A O 1
ATOM 1019 N N . LEU A 1 124 ? -6.809 -8.633 -13.766 1 87.06 124 LEU A N 1
ATOM 1020 C CA . LEU A 1 124 ? -6.082 -7.398 -13.523 1 87.06 124 LEU A CA 1
ATOM 1021 C C . LEU A 1 124 ? -6.129 -6.488 -14.75 1 87.06 124 LEU A C 1
ATOM 1023 O O . LEU A 1 124 ? -6.359 -5.281 -14.625 1 87.06 124 LEU A O 1
ATOM 1027 N N . MET A 1 125 ? -5.91 -7.07 -15.867 1 83 125 MET A N 1
ATOM 1028 C CA . MET A 1 125 ? -5.949 -6.305 -17.109 1 83 125 MET A CA 1
ATOM 1029 C C . MET A 1 125 ? -7.344 -5.738 -17.359 1 83 125 MET A C 1
ATOM 1031 O O . MET A 1 125 ? -7.488 -4.605 -17.812 1 83 125 MET A O 1
ATOM 1035 N N . ASP A 1 126 ? -8.32 -6.543 -17.047 1 84.94 126 ASP A N 1
ATOM 1036 C CA . ASP A 1 126 ? -9.703 -6.09 -17.172 1 84.94 126 ASP A CA 1
ATOM 1037 C C . ASP A 1 126 ? -9.977 -4.902 -16.25 1 84.94 126 ASP A C 1
ATOM 1039 O O . ASP A 1 126 ? -10.602 -3.924 -16.672 1 84.94 126 ASP A O 1
ATOM 1043 N N . LEU A 1 127 ? -9.547 -5.012 -15.078 1 84.81 127 LEU A N 1
ATOM 1044 C CA . LEU A 1 127 ? -9.766 -3.973 -14.078 1 84.81 127 LEU A CA 1
ATOM 1045 C C . LEU A 1 127 ? -9.023 -2.693 -14.453 1 84.81 127 LEU A C 1
ATOM 1047 O O . LEU A 1 127 ? -9.523 -1.59 -14.211 1 84.81 127 LEU A O 1
ATOM 1051 N N . MET A 1 128 ? -7.957 -2.84 -14.945 1 77.94 128 MET A N 1
ATOM 1052 C CA . MET A 1 128 ? -7.129 -1.684 -15.273 1 77.94 128 MET A CA 1
ATOM 1053 C C . MET A 1 128 ? -7.543 -1.079 -16.609 1 77.94 128 MET A C 1
ATOM 1055 O O . MET A 1 128 ? -7.066 -0.006 -16.984 1 77.94 128 MET A O 1
ATOM 1059 N N . GLY A 1 129 ? -8.836 -1.608 -17.25 1 66.12 129 GLY A N 1
ATOM 1060 C CA . GLY A 1 129 ? -9.367 -1.09 -18.5 1 66.12 129 GLY A CA 1
ATOM 1061 C C . GLY A 1 129 ? -8.43 -1.302 -19.672 1 66.12 129 GLY A C 1
ATOM 1062 O O . GLY A 1 129 ? -8.312 -0.438 -20.547 1 66.12 129 GLY A O 1
ATOM 1063 N N . ASN A 1 130 ? -8.297 -2.525 -19.953 1 51.22 130 ASN A N 1
ATOM 1064 C CA . ASN A 1 130 ? -7.508 -2.967 -21.094 1 51.22 130 ASN A CA 1
ATOM 1065 C C . ASN A 1 130 ? -6.207 -2.174 -21.219 1 51.22 130 ASN A C 1
ATOM 1067 O O . ASN A 1 130 ? -5.703 -1.979 -22.328 1 51.22 130 ASN A O 1
ATOM 1071 N N . HIS A 1 131 ? -5.375 -1.795 -20.344 1 52.16 131 HIS A N 1
ATOM 1072 C CA . HIS A 1 131 ? -3.953 -1.558 -20.547 1 52.16 131 HIS A CA 1
ATOM 1073 C C . HIS A 1 131 ? -3.381 -0.641 -19.484 1 52.16 131 HIS A C 1
ATOM 1075 O O . HIS A 1 131 ? -4.129 -0.087 -18.672 1 52.16 131 HIS A O 1
ATOM 1081 N N . LEU A 1 132 ? -2.217 0.1 -20.078 1 59.31 132 LEU A N 1
ATOM 1082 C CA . LEU A 1 132 ? -0.868 0.655 -20.062 1 59.31 132 LEU A CA 1
ATOM 1083 C C . LEU A 1 132 ? -0.852 2.031 -19.406 1 59.31 132 LEU A C 1
ATOM 1085 O O . LEU A 1 132 ? 0.213 2.545 -19.047 1 59.31 132 LEU A O 1
ATOM 1089 N N . ARG A 1 133 ? -2.305 2.357 -19.234 1 73.12 133 ARG A N 1
ATOM 1090 C CA . ARG A 1 133 ? -2.182 3.762 -18.859 1 73.12 133 ARG A CA 1
ATOM 1091 C C . ARG A 1 133 ? -1.755 3.906 -17.391 1 73.12 133 ARG A C 1
ATOM 1093 O O . ARG A 1 133 ? -0.868 4.699 -17.078 1 73.12 133 ARG A O 1
ATOM 1100 N N . LEU A 1 134 ? -2.461 3.119 -16.484 1 78.94 134 LEU A N 1
ATOM 1101 C CA . LEU A 1 134 ? -2.084 3.199 -15.086 1 78.94 134 LEU A CA 1
ATOM 1102 C C . LEU A 1 134 ? -0.631 2.783 -14.883 1 78.94 134 LEU A C 1
ATOM 1104 O O . LEU A 1 134 ? 0.107 3.428 -14.133 1 78.94 134 LEU A O 1
ATOM 1108 N N . LEU A 1 135 ? -0.299 1.76 -15.602 1 79.31 135 LEU A N 1
ATOM 1109 C CA . LEU A 1 135 ? 1.071 1.273 -15.477 1 79.31 135 LEU A CA 1
ATOM 1110 C C . LEU A 1 135 ? 2.064 2.314 -15.984 1 79.31 135 LEU A C 1
ATOM 1112 O O . LEU A 1 135 ? 3.145 2.479 -15.406 1 79.31 135 LEU A O 1
ATOM 1116 N N . GLU A 1 136 ? 1.665 2.904 -17.016 1 80.38 136 GLU A N 1
ATOM 1117 C CA . GLU A 1 136 ? 2.512 3.961 -17.562 1 80.38 136 GLU A CA 1
ATOM 1118 C C . GLU A 1 136 ? 2.629 5.133 -16.594 1 80.38 136 GLU A C 1
ATOM 1120 O O . GLU A 1 136 ? 3.713 5.691 -16.406 1 80.38 136 GLU A O 1
ATOM 1125 N N . GLU A 1 137 ? 1.53 5.465 -16.016 1 82.12 137 GLU A N 1
ATOM 1126 C CA . GLU A 1 137 ? 1.546 6.559 -15.039 1 82.12 137 GLU A CA 1
ATOM 1127 C C . GLU A 1 137 ? 2.369 6.191 -13.812 1 82.12 137 GLU A C 1
ATOM 1129 O O . GLU A 1 137 ? 3.109 7.023 -13.281 1 82.12 137 GLU A O 1
ATOM 1134 N N . LEU A 1 138 ? 2.186 4.941 -13.398 1 85.19 138 LEU A N 1
ATOM 1135 C CA . LEU A 1 138 ? 2.979 4.484 -12.266 1 85.19 138 LEU A CA 1
ATOM 1136 C C . LEU A 1 138 ? 4.469 4.539 -12.586 1 85.19 138 LEU A C 1
ATOM 1138 O O . LEU A 1 138 ? 5.27 4.977 -11.758 1 85.19 138 LEU A O 1
ATOM 1142 N N . ARG A 1 139 ? 4.785 4.121 -13.742 1 83.94 139 ARG A N 1
ATOM 1143 C CA . ARG A 1 139 ? 6.18 4.164 -14.172 1 83.94 139 ARG A CA 1
ATOM 1144 C C . ARG A 1 139 ? 6.715 5.594 -14.156 1 83.94 139 ARG A C 1
ATOM 1146 O O . ARG A 1 139 ? 7.836 5.836 -13.711 1 83.94 139 ARG A O 1
ATOM 1153 N N . GLU A 1 140 ? 5.965 6.512 -14.641 1 85.62 140 GLU A N 1
ATOM 1154 C CA . GLU A 1 140 ? 6.379 7.91 -14.672 1 85.62 140 GLU A CA 1
ATOM 1155 C C . GLU A 1 140 ? 6.625 8.445 -13.266 1 85.62 140 GLU A C 1
ATOM 1157 O O . GLU A 1 140 ? 7.609 9.148 -13.023 1 85.62 140 GLU A O 1
ATOM 1162 N N . VAL A 1 141 ? 5.746 8.117 -12.398 1 87.75 141 VAL A N 1
ATOM 1163 C CA . VAL A 1 141 ? 5.898 8.578 -11.023 1 87.75 141 VAL A CA 1
ATOM 1164 C C . VAL A 1 141 ? 7.137 7.941 -10.398 1 87.75 141 VAL A C 1
ATOM 1166 O O . VAL A 1 141 ? 7.898 8.617 -9.695 1 87.75 141 VAL A O 1
ATOM 1169 N N . GLU A 1 142 ? 7.312 6.664 -10.672 1 88.06 142 GLU A N 1
ATOM 1170 C CA . GLU A 1 142 ? 8.484 5.961 -10.148 1 88.06 142 GLU A CA 1
ATOM 1171 C C . GLU A 1 142 ? 9.773 6.59 -10.672 1 88.06 142 GLU A C 1
ATOM 1173 O O . GLU A 1 142 ? 10.75 6.727 -9.922 1 88.06 142 GLU A O 1
ATOM 1178 N N . GLU A 1 143 ? 9.789 6.941 -11.898 1 88.38 143 GLU A N 1
ATOM 1179 C CA . GLU A 1 143 ? 10.961 7.578 -12.484 1 88.38 143 GLU A CA 1
ATOM 1180 C C . GLU A 1 143 ? 11.227 8.945 -11.859 1 88.38 143 GLU A C 1
ATOM 1182 O O . GLU A 1 143 ? 12.375 9.297 -11.594 1 88.38 143 GLU A O 1
ATOM 1187 N N . ARG A 1 144 ? 10.203 9.672 -11.672 1 89.62 144 ARG A N 1
ATOM 1188 C CA . ARG A 1 144 ? 10.352 10.977 -11.031 1 89.62 144 ARG A CA 1
ATOM 1189 C C . ARG A 1 144 ? 10.852 10.828 -9.594 1 89.62 144 ARG A C 1
ATOM 1191 O O . ARG A 1 144 ? 11.633 11.664 -9.117 1 89.62 144 ARG A O 1
ATOM 1198 N N . PHE A 1 145 ? 10.367 9.781 -8.961 1 89.56 145 PHE A N 1
ATOM 1199 C CA . PHE A 1 145 ? 10.844 9.492 -7.609 1 89.56 145 PHE A CA 1
ATOM 1200 C C . PHE A 1 145 ? 12.352 9.234 -7.617 1 89.56 145 PHE A C 1
ATOM 1202 O O . PHE A 1 145 ? 13.055 9.617 -6.688 1 89.56 145 PHE A O 1
ATOM 1209 N N . GLU A 1 146 ? 12.781 8.539 -8.656 1 89.06 146 GLU A N 1
ATOM 1210 C CA . GLU A 1 146 ? 14.203 8.227 -8.773 1 89.06 146 GLU A CA 1
ATOM 1211 C C . GLU A 1 146 ? 15.031 9.484 -9.016 1 89.06 146 GLU A C 1
ATOM 1213 O O . GLU A 1 146 ? 16.172 9.578 -8.562 1 89.06 146 GLU A O 1
ATOM 1218 N N . GLU A 1 147 ? 14.469 10.43 -9.664 1 92.19 147 GLU A N 1
ATOM 1219 C CA . GLU A 1 147 ? 15.141 11.695 -9.938 1 92.19 147 GLU A CA 1
ATOM 1220 C C . GLU A 1 147 ? 15.273 12.539 -8.68 1 92.19 147 GLU A C 1
ATOM 1222 O O . GLU A 1 147 ? 16.328 13.117 -8.414 1 92.19 147 GLU A O 1
ATOM 1227 N N . MET A 1 148 ? 14.133 12.641 -8.039 1 93.56 148 MET A N 1
ATOM 1228 C CA . MET A 1 148 ? 14.07 13.383 -6.785 1 93.56 148 MET A CA 1
ATOM 1229 C C . MET A 1 148 ? 12.977 12.828 -5.883 1 93.56 148 MET A C 1
ATOM 1231 O O . MET A 1 148 ? 11.828 12.68 -6.305 1 93.56 148 MET A O 1
ATOM 1235 N N . GLY A 1 149 ? 13.32 12.555 -4.691 1 93.75 149 GLY A N 1
ATOM 1236 C CA . GLY A 1 149 ? 12.367 11.984 -3.754 1 93.75 149 GLY A CA 1
ATOM 1237 C C . GLY A 1 149 ? 11.289 12.969 -3.324 1 93.75 149 GLY A C 1
ATOM 1238 O O . GLY A 1 149 ? 11.406 14.172 -3.582 1 93.75 149 GLY A O 1
ATOM 1239 N N . PHE A 1 150 ? 10.297 12.453 -2.748 1 92.5 150 PHE A N 1
ATOM 1240 C CA . PHE A 1 150 ? 9.156 13.219 -2.271 1 92.5 150 PHE A CA 1
ATOM 1241 C C . PHE A 1 150 ? 9.578 14.195 -1.178 1 92.5 150 PHE A C 1
ATOM 1243 O O . PHE A 1 150 ? 9.211 15.367 -1.213 1 92.5 150 PHE A O 1
ATOM 1250 N N . ASN A 1 151 ? 10.336 13.695 -0.251 1 94.12 151 ASN A N 1
ATOM 1251 C CA . ASN A 1 151 ? 10.797 14.547 0.84 1 94.12 151 ASN A CA 1
ATOM 1252 C C . ASN A 1 151 ? 11.719 15.656 0.336 1 94.12 151 ASN A C 1
ATOM 1254 O O . ASN A 1 151 ? 11.633 16.797 0.793 1 94.12 151 ASN A O 1
ATOM 1258 N N . GLN A 1 152 ? 12.539 15.367 -0.568 1 95.38 152 GLN A N 1
ATOM 1259 C CA . GLN A 1 152 ? 13.43 16.375 -1.147 1 95.38 152 GLN A CA 1
ATOM 1260 C C . GLN A 1 152 ? 12.641 17.453 -1.871 1 95.38 152 GLN A C 1
ATOM 1262 O O . GLN A 1 152 ? 12.969 18.641 -1.767 1 95.38 152 GLN A O 1
ATOM 1267 N N . ARG A 1 153 ? 11.703 17.078 -2.578 1 94 153 ARG A N 1
ATOM 1268 C CA . ARG A 1 153 ? 10.828 18.031 -3.262 1 94 153 ARG A CA 1
ATOM 1269 C C . ARG A 1 153 ? 10.148 18.969 -2.266 1 94 153 ARG A C 1
ATOM 1271 O O . ARG A 1 153 ? 10.086 20.172 -2.477 1 94 153 ARG A O 1
ATOM 1278 N N . ALA A 1 154 ? 9.617 18.375 -1.229 1 94.62 154 ALA A N 1
ATOM 1279 C CA . ALA A 1 154 ? 8.93 19.172 -0.208 1 94.62 154 ALA A CA 1
ATOM 1280 C C . ALA A 1 154 ? 9.883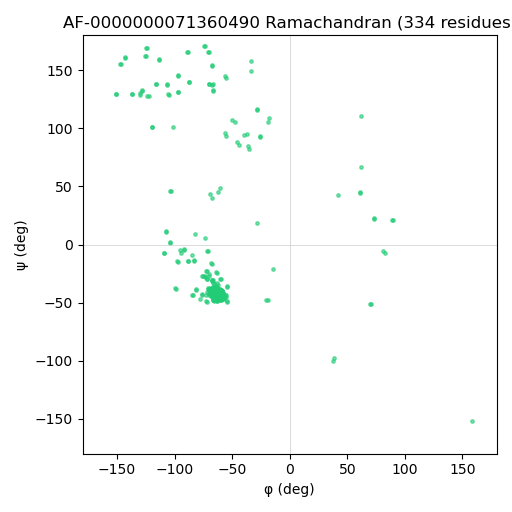 20.156 0.453 1 94.62 154 ALA A C 1
ATOM 1282 O O . ALA A 1 154 ? 9.508 21.312 0.706 1 94.62 154 ALA A O 1
ATOM 1283 N N . GLU A 1 155 ? 11.062 19.688 0.738 1 96.06 155 GLU A N 1
ATOM 1284 C CA . GLU A 1 155 ? 12.062 20.562 1.338 1 96.06 155 GLU A CA 1
ATOM 1285 C C . GLU A 1 155 ? 12.391 21.75 0.421 1 96.06 155 GLU A C 1
ATOM 1287 O O . GLU A 1 155 ? 12.508 22.875 0.881 1 96.06 155 GLU A O 1
ATOM 1292 N N . LYS A 1 156 ? 12.547 21.422 -0.837 1 95.19 156 LYS A N 1
ATOM 1293 C CA . LYS A 1 156 ? 12.844 22.469 -1.815 1 95.19 156 LYS A CA 1
ATOM 1294 C C . LYS A 1 156 ? 11.719 23.5 -1.878 1 95.19 156 LYS A C 1
ATOM 1296 O O . LYS A 1 156 ? 11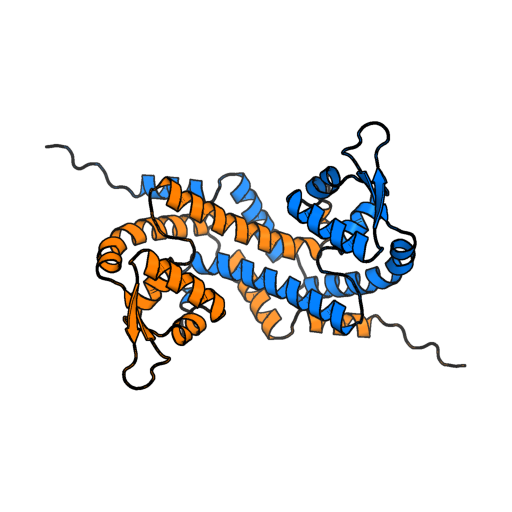.969 24.703 -1.922 1 95.19 156 LYS A O 1
ATOM 1301 N N . ILE A 1 157 ? 10.555 23.062 -1.839 1 92.94 157 ILE A N 1
ATOM 1302 C CA . ILE A 1 157 ? 9.375 23.922 -1.91 1 92.94 157 ILE A CA 1
ATOM 1303 C C . ILE A 1 157 ? 9.281 24.766 -0.643 1 92.94 157 ILE A C 1
ATOM 1305 O O . ILE A 1 157 ? 9.016 25.969 -0.71 1 92.94 157 ILE A O 1
ATOM 1309 N N . LEU A 1 158 ? 9.5 24.125 0.473 1 92.88 158 LEU A N 1
ATOM 1310 C CA . LEU A 1 158 ? 9.461 24.828 1.751 1 92.88 158 LEU A CA 1
ATOM 1311 C C . LEU A 1 158 ? 10.484 25.953 1.787 1 92.88 158 LEU A C 1
ATOM 1313 O O . LEU A 1 158 ? 10.188 27.047 2.258 1 92.88 158 LEU A O 1
ATOM 1317 N N . ASN A 1 159 ? 11.602 25.688 1.314 1 90.75 159 ASN A N 1
ATOM 1318 C CA . ASN A 1 159 ? 12.688 26.656 1.328 1 90.75 159 ASN A CA 1
ATOM 1319 C C . ASN A 1 159 ? 12.445 27.797 0.331 1 90.75 159 ASN A C 1
ATOM 1321 O O . ASN A 1 159 ? 12.914 28.906 0.532 1 90.75 159 ASN A O 1
ATOM 1325 N N . THR A 1 160 ? 11.75 27.484 -0.725 1 86.19 160 THR A N 1
ATOM 1326 C CA . THR A 1 160 ? 11.43 28.5 -1.723 1 86.19 160 THR A CA 1
ATOM 1327 C C . THR A 1 160 ? 10.32 29.406 -1.225 1 86.19 160 THR A C 1
ATOM 1329 O O . THR A 1 160 ? 10.328 30.609 -1.505 1 86.19 160 THR A O 1
ATOM 1332 N N . ASN A 1 161 ? 9.25 28.797 -0.583 1 75 161 ASN A N 1
ATOM 1333 C CA . ASN A 1 161 ? 8.133 29.578 -0.059 1 75 161 ASN A CA 1
ATOM 1334 C C . ASN A 1 161 ? 8.531 30.359 1.185 1 75 161 ASN A C 1
ATOM 1336 O O . ASN A 1 161 ? 7.773 31.219 1.656 1 75 161 ASN A O 1
ATOM 1340 N N . ARG A 1 162 ? 9.523 30.078 2.004 1 65 162 ARG A N 1
ATOM 1341 C CA . ARG A 1 162 ? 10.07 30.859 3.113 1 65 162 ARG A CA 1
ATOM 1342 C C . ARG A 1 162 ? 10.492 32.25 2.652 1 65 162 ARG A C 1
ATOM 1344 O O . ARG A 1 162 ? 11.289 32.375 1.719 1 65 162 ARG A O 1
ATOM 1351 N N . LEU A 1 163 ? 9.617 33.312 2.746 1 50.88 163 LEU A N 1
ATOM 1352 C CA . LEU A 1 163 ? 9.812 34.75 2.553 1 50.88 163 LEU A CA 1
ATOM 1353 C C . LEU A 1 163 ? 11.203 35.188 3 1 50.88 163 LEU A C 1
ATOM 1355 O O . LEU A 1 163 ? 11.789 34.562 3.893 1 50.88 163 LEU A O 1
ATOM 1359 N N . PRO A 1 164 ? 11.766 36.406 2.465 1 47.03 164 PRO A N 1
ATOM 1360 C CA . PRO A 1 164 ? 12.969 37.219 2.744 1 47.03 164 PRO A CA 1
ATOM 1361 C C . PRO A 1 164 ? 13.117 37.531 4.227 1 47.03 164 PRO A C 1
ATOM 1363 O O . PRO A 1 164 ? 12.125 37.75 4.926 1 47.03 164 PRO A O 1
ATOM 1366 N N . ASP A 1 165 ? 14 37 5.023 1 42.78 165 ASP A N 1
ATOM 1367 C CA . ASP A 1 165 ? 14.422 37.625 6.262 1 42.78 165 ASP A CA 1
ATOM 1368 C C . ASP A 1 165 ? 14.078 39.125 6.25 1 42.78 165 ASP A C 1
ATOM 1370 O O . ASP A 1 165 ? 14.297 39.812 5.246 1 42.78 165 ASP A O 1
ATOM 1374 N N . SER A 1 166 ? 13.031 39.688 6.988 1 41.66 166 SER A N 1
ATOM 1375 C CA . SER A 1 166 ? 13.039 41.125 7.227 1 41.66 166 SER A CA 1
ATOM 1376 C C . SER A 1 166 ? 14.461 41.688 7.242 1 41.66 166 SER A C 1
ATOM 1378 O O . SER A 1 166 ? 15.359 41.094 7.828 1 41.66 166 SER A O 1
ATOM 1380 N N . PRO A 1 167 ? 14.797 42.594 6.285 1 39.53 167 PRO A N 1
ATOM 1381 C CA . PRO A 1 167 ? 16.047 43.344 6.5 1 39.53 167 PRO A CA 1
ATOM 1382 C C . PRO A 1 167 ? 16.281 43.688 7.965 1 39.53 167 PRO A C 1
ATOM 1384 O O . PRO A 1 167 ? 15.336 44.062 8.672 1 39.53 167 PRO A O 1
ATOM 1387 N N . SER A 1 168 ? 17.016 42.938 8.742 1 35.72 168 SER A N 1
ATOM 1388 C CA . SER A 1 168 ? 17.484 43.625 9.945 1 35.72 168 SER A CA 1
ATOM 1389 C C . SER A 1 168 ? 17.562 45.125 9.734 1 35.72 168 SER A C 1
ATOM 1391 O O . SER A 1 168 ? 18.312 45.594 8.875 1 35.72 168 SER A O 1
ATOM 1393 N N . GLU A 1 169 ? 16.453 45.875 10.078 1 28.36 169 GLU A N 1
ATOM 1394 C CA . GLU A 1 169 ? 16.875 47.219 10.453 1 28.36 169 GLU A CA 1
ATOM 1395 C C . GLU A 1 169 ? 18 47.188 11.477 1 28.36 169 GLU A C 1
ATOM 1397 O O . GLU A 1 169 ? 17.969 46.375 12.414 1 28.36 169 GLU A O 1
ATOM 1402 N N . MET B 1 1 ? 18.031 -5.336 -22.109 1 25.06 1 MET B N 1
ATOM 1403 C CA . MET B 1 1 ? 17.25 -6.566 -22.047 1 25.06 1 MET B CA 1
ATOM 1404 C C . MET B 1 1 ? 16.844 -6.871 -20.609 1 25.06 1 MET B C 1
ATOM 1406 O O . MET B 1 1 ? 16.484 -8.008 -20.297 1 25.06 1 MET B O 1
ATOM 1410 N N . LYS B 1 2 ? 17.406 -6.117 -19.641 1 32.16 2 LYS B N 1
ATOM 1411 C CA . LYS B 1 2 ? 17.172 -6.5 -18.25 1 32.16 2 LYS B CA 1
ATOM 1412 C C . LYS B 1 2 ? 15.672 -6.453 -17.922 1 32.16 2 LYS B C 1
ATOM 1414 O O . LYS B 1 2 ? 15.117 -5.379 -17.688 1 32.16 2 LYS B O 1
ATOM 1419 N N . GLU B 1 3 ? 14.812 -7.055 -18.781 1 34.38 3 GLU B N 1
ATOM 1420 C CA . GLU B 1 3 ? 13.352 -7.012 -18.75 1 34.38 3 GLU B CA 1
ATOM 1421 C C . GLU B 1 3 ? 12.812 -7.215 -17.344 1 34.38 3 GLU B C 1
ATOM 1423 O O . GLU B 1 3 ? 13.086 -8.242 -16.703 1 34.38 3 GLU B O 1
ATOM 1428 N N . ASP B 1 4 ? 12.75 -6.27 -16.703 1 40.03 4 ASP B N 1
ATOM 1429 C CA . ASP B 1 4 ? 12.398 -6.277 -15.289 1 40.03 4 ASP B CA 1
ATOM 1430 C C . ASP B 1 4 ? 11.352 -7.348 -14.992 1 40.03 4 ASP B C 1
ATOM 1432 O O . ASP B 1 4 ? 10.266 -7.34 -15.57 1 40.03 4 ASP B O 1
ATOM 1436 N N . PHE B 1 5 ? 11.938 -8.484 -14.852 1 41.62 5 PHE B N 1
ATOM 1437 C CA . PHE B 1 5 ? 11.125 -9.641 -14.492 1 41.62 5 PHE B CA 1
ATOM 1438 C C . PHE B 1 5 ? 9.797 -9.195 -13.891 1 41.62 5 PHE B C 1
ATOM 1440 O O . PHE B 1 5 ? 8.742 -9.727 -14.242 1 41.62 5 PHE B O 1
ATOM 1447 N N . LEU B 1 6 ? 9.891 -8.25 -12.938 1 44.84 6 LEU B N 1
ATOM 1448 C CA . LEU B 1 6 ? 8.664 -7.691 -12.383 1 44.84 6 LEU B CA 1
ATOM 1449 C C . LEU B 1 6 ? 7.82 -7.035 -13.469 1 44.84 6 LEU B C 1
ATOM 1451 O O . LEU B 1 6 ? 6.586 -7.059 -13.398 1 44.84 6 LEU B O 1
ATOM 1455 N N . LEU B 1 7 ? 8.461 -6.344 -14.328 1 43.16 7 LEU B N 1
ATOM 1456 C CA . LEU B 1 7 ? 7.762 -5.734 -15.453 1 43.16 7 LEU B CA 1
ATOM 1457 C C . LEU B 1 7 ? 7.039 -6.789 -16.281 1 43.16 7 LEU B C 1
ATOM 1459 O O . LEU B 1 7 ? 5.969 -6.527 -16.828 1 43.16 7 LEU B O 1
ATOM 1463 N N . ASN B 1 8 ? 7.68 -7.812 -16.516 1 43.28 8 ASN B N 1
ATOM 1464 C CA . ASN B 1 8 ? 7.035 -8.789 -17.375 1 43.28 8 ASN B CA 1
ATOM 1465 C C . ASN B 1 8 ? 5.887 -9.5 -16.672 1 43.28 8 ASN B C 1
ATOM 1467 O O . ASN B 1 8 ? 5.125 -10.242 -17.297 1 43.28 8 ASN B O 1
ATOM 1471 N N . MET B 1 9 ? 6.133 -9.836 -15.352 1 44.31 9 MET B N 1
ATOM 1472 C CA . MET B 1 9 ? 4.969 -10.57 -14.875 1 44.31 9 MET B CA 1
ATOM 1473 C C . MET B 1 9 ? 3.746 -9.656 -14.789 1 44.31 9 MET B C 1
ATOM 1475 O O . MET B 1 9 ? 3.314 -9.297 -13.695 1 44.31 9 MET B O 1
ATOM 1479 N N . GLY B 1 10 ? 3.639 -8.867 -15.727 1 46.09 10 GLY B N 1
ATOM 1480 C CA . GLY B 1 10 ? 2.459 -8.078 -16.047 1 46.09 10 GLY B CA 1
ATOM 1481 C C . GLY B 1 10 ? 1.737 -7.547 -14.828 1 46.09 10 GLY B C 1
ATOM 1482 O O . GLY B 1 10 ? 2.23 -6.637 -14.156 1 46.09 10 GLY B O 1
ATOM 1483 N N . SER B 1 11 ? 0.609 -8.375 -14.453 1 48.16 11 SER B N 1
ATOM 1484 C CA . SER B 1 11 ? -0.382 -8.102 -13.414 1 48.16 11 SER B CA 1
ATOM 1485 C C . SER B 1 11 ? 0.266 -8.023 -12.039 1 48.16 11 SER B C 1
ATOM 1487 O O . SER B 1 11 ? -0.171 -7.25 -11.18 1 48.16 11 SER B O 1
ATOM 1489 N N . ASP B 1 12 ? 1.196 -8.969 -11.648 1 53.44 12 ASP B N 1
ATOM 1490 C CA . ASP B 1 12 ? 1.722 -9.125 -10.297 1 53.44 12 ASP B CA 1
ATOM 1491 C C . ASP B 1 12 ? 2.576 -7.922 -9.906 1 53.44 12 ASP B C 1
ATOM 1493 O O . ASP B 1 12 ? 2.541 -7.48 -8.75 1 53.44 12 ASP B O 1
ATOM 1497 N N . GLY B 1 13 ? 2.914 -7.23 -10.961 1 69.94 13 GLY B N 1
ATOM 1498 C CA . GLY B 1 13 ? 3.799 -6.082 -10.82 1 69.94 13 GLY B CA 1
ATOM 1499 C C . GLY B 1 13 ? 3.07 -4.816 -10.414 1 69.94 13 GLY B C 1
ATOM 1500 O O . GLY B 1 13 ? 3.609 -4 -9.656 1 69.94 13 GLY B O 1
ATOM 1501 N N . VAL B 1 14 ? 1.734 -4.938 -10.547 1 77.94 14 VAL B N 1
ATOM 1502 C CA . VAL B 1 14 ? 1.023 -3.689 -10.289 1 77.94 14 VAL B CA 1
ATOM 1503 C C . VAL B 1 14 ? 0.776 -3.535 -8.789 1 77.94 14 VAL B C 1
ATOM 1505 O O . VAL B 1 14 ? 1.007 -2.463 -8.219 1 77.94 14 VAL B O 1
ATOM 1508 N N . THR B 1 15 ? 0.37 -4.641 -8.195 1 82.56 15 THR B N 1
ATOM 1509 C CA . THR B 1 15 ? 0.088 -4.625 -6.762 1 82.56 15 THR B CA 1
ATOM 1510 C C . THR B 1 15 ? 1.327 -4.215 -5.973 1 82.56 15 THR B C 1
ATOM 1512 O O . THR B 1 15 ? 1.245 -3.379 -5.07 1 82.56 15 THR B O 1
ATOM 1515 N N . ASP B 1 16 ? 2.391 -4.684 -6.391 1 81.94 16 ASP B N 1
ATOM 1516 C CA . ASP B 1 16 ? 3.643 -4.379 -5.707 1 81.94 16 ASP B CA 1
ATOM 1517 C C . ASP B 1 16 ? 4.047 -2.922 -5.922 1 81.94 16 ASP B C 1
ATOM 1519 O O . ASP B 1 16 ? 4.551 -2.27 -5.004 1 81.94 16 ASP B O 1
ATOM 1523 N N . ARG B 1 17 ? 3.812 -2.457 -7.09 1 83.62 17 ARG B N 1
ATOM 1524 C CA . ARG B 1 17 ? 4.168 -1.076 -7.406 1 83.62 17 ARG B CA 1
ATOM 1525 C C . ARG B 1 17 ? 3.279 -0.097 -6.645 1 83.62 17 ARG B C 1
ATOM 1527 O O . ARG B 1 17 ? 3.758 0.927 -6.152 1 83.62 17 ARG B O 1
ATOM 1534 N N . LEU B 1 18 ? 2.002 -0.442 -6.562 1 88.12 18 LEU B N 1
ATOM 1535 C CA . LEU B 1 18 ? 1.088 0.379 -5.777 1 88.12 18 LEU B CA 1
ATOM 1536 C C . LEU B 1 18 ? 1.533 0.443 -4.316 1 88.12 18 LEU B C 1
ATOM 1538 O O . LEU B 1 18 ? 1.608 1.527 -3.734 1 88.12 18 LEU B O 1
ATOM 1542 N N . LYS B 1 19 ? 1.879 -0.635 -3.799 1 88.56 19 LYS B N 1
ATOM 1543 C CA . LYS B 1 19 ? 2.299 -0.72 -2.402 1 88.56 19 LYS B CA 1
ATOM 1544 C C . LYS B 1 19 ? 3.611 0.023 -2.178 1 88.56 19 LYS B C 1
ATOM 1546 O O . LYS B 1 19 ? 3.746 0.779 -1.212 1 88.56 19 LYS B O 1
ATOM 1551 N N . ARG B 1 20 ? 4.539 -0.237 -3.027 1 86.25 20 ARG B N 1
ATOM 1552 C CA . ARG B 1 20 ? 5.848 0.392 -2.889 1 86.25 20 ARG B CA 1
ATOM 1553 C C . ARG B 1 20 ? 5.73 1.912 -2.938 1 86.25 20 ARG B C 1
ATOM 1555 O O . ARG B 1 20 ? 6.363 2.615 -2.148 1 86.25 20 ARG B O 1
ATOM 1562 N N . LEU B 1 21 ? 4.957 2.361 -3.895 1 88.44 21 LEU B N 1
ATOM 1563 C CA . LEU B 1 21 ? 4.777 3.803 -4.012 1 88.44 21 LEU B CA 1
ATOM 1564 C C . LEU B 1 21 ? 4.082 4.367 -2.779 1 88.44 21 LEU B C 1
ATOM 1566 O O . LEU B 1 21 ? 4.461 5.426 -2.277 1 88.44 21 LEU B O 1
ATOM 1570 N N . SER B 1 22 ? 3.031 3.684 -2.35 1 90.38 22 SER B N 1
ATOM 1571 C CA . SER B 1 22 ? 2.355 4.105 -1.128 1 90.38 22 SER B CA 1
ATOM 1572 C C . SER B 1 22 ? 3.326 4.164 0.047 1 90.38 22 SER B C 1
ATOM 1574 O O . SER B 1 22 ? 3.363 5.156 0.78 1 90.38 22 SER B O 1
ATOM 1576 N N . ASP B 1 23 ? 4.156 3.176 0.201 1 89 23 ASP B N 1
ATOM 1577 C CA . ASP B 1 23 ? 5.129 3.113 1.288 1 89 23 ASP B CA 1
ATOM 1578 C C . ASP B 1 23 ? 6.148 4.242 1.179 1 89 23 ASP B C 1
ATOM 1580 O O . ASP B 1 23 ? 6.527 4.84 2.188 1 89 23 ASP B O 1
ATOM 1584 N N . LEU B 1 24 ? 6.598 4.449 -0.011 1 89.81 24 LEU B N 1
ATOM 1585 C CA . LEU B 1 24 ? 7.57 5.516 -0.231 1 89.81 24 LEU B CA 1
ATOM 1586 C C . LEU B 1 24 ? 7.004 6.867 0.187 1 89.81 24 LEU B C 1
ATOM 1588 O O . LEU B 1 24 ? 7.699 7.668 0.819 1 89.81 24 LEU B O 1
ATOM 1592 N N . PHE B 1 25 ? 5.762 7.121 -0.151 1 90.56 25 PHE B N 1
ATOM 1593 C CA . PHE B 1 25 ? 5.137 8.383 0.238 1 90.56 25 PHE B CA 1
ATOM 1594 C C . PHE B 1 25 ? 5.07 8.508 1.755 1 90.56 25 PHE B C 1
ATOM 1596 O O . PHE B 1 25 ? 5.41 9.555 2.312 1 90.56 25 PHE B O 1
ATOM 1603 N N . VAL B 1 26 ? 4.676 7.465 2.404 1 90.69 26 VAL B N 1
ATOM 1604 C CA . VAL B 1 26 ? 4.527 7.484 3.855 1 90.69 26 VAL B CA 1
ATOM 1605 C C . VAL B 1 26 ? 5.895 7.652 4.512 1 90.69 26 VAL B C 1
ATOM 1607 O O . VAL B 1 26 ? 6.078 8.516 5.371 1 90.69 26 VAL B O 1
ATOM 1610 N N . TYR B 1 27 ? 6.836 6.934 4.078 1 92.5 27 TYR B N 1
ATOM 1611 C CA . TYR B 1 27 ? 8.172 6.957 4.66 1 92.5 27 TYR B CA 1
ATOM 1612 C C . TYR B 1 27 ? 8.836 8.32 4.457 1 92.5 27 TYR B C 1
ATOM 1614 O O . TYR B 1 27 ? 9.414 8.875 5.395 1 92.5 27 TYR B O 1
ATOM 1622 N N . GLN B 1 28 ? 8.727 8.797 3.305 1 94.12 28 GLN B N 1
ATOM 1623 C CA . GLN B 1 28 ? 9.414 10.055 3.025 1 94.12 28 GLN B CA 1
ATOM 1624 C C . GLN B 1 28 ? 8.695 11.227 3.688 1 94.12 28 GLN B C 1
ATOM 1626 O O . GLN B 1 28 ? 9.32 12.242 3.998 1 94.12 28 GLN B O 1
ATOM 1631 N N . THR B 1 29 ? 7.402 11.078 3.877 1 94.31 29 THR B N 1
ATOM 1632 C CA . THR B 1 29 ? 6.707 12.078 4.684 1 94.31 29 THR B CA 1
ATOM 1633 C C . THR B 1 29 ? 7.203 12.047 6.125 1 94.31 29 THR B C 1
ATOM 1635 O O . THR B 1 29 ? 7.445 13.094 6.727 1 94.31 29 THR B O 1
ATOM 1638 N N . ARG B 1 30 ? 7.352 10.875 6.645 1 95.31 30 ARG B N 1
ATOM 1639 C CA . ARG B 1 30 ? 7.879 10.727 7.996 1 95.31 30 ARG B CA 1
ATOM 1640 C C . ARG B 1 30 ? 9.266 11.352 8.117 1 95.31 30 ARG B C 1
ATOM 1642 O O . ARG B 1 30 ? 9.555 12.062 9.078 1 95.31 30 ARG B O 1
ATOM 1649 N N . ASP B 1 31 ? 10.031 11.078 7.125 1 95.88 31 ASP B N 1
ATOM 1650 C CA . ASP B 1 31 ? 11.375 11.648 7.109 1 95.88 31 ASP B CA 1
ATOM 1651 C C . ASP B 1 31 ? 11.312 13.172 7.062 1 95.88 31 ASP B C 1
ATOM 1653 O O . ASP B 1 31 ? 12.078 13.852 7.758 1 95.88 31 ASP B O 1
ATOM 1657 N N . PHE B 1 32 ? 10.477 13.68 6.273 1 96.62 32 PHE B N 1
ATOM 1658 C CA . PHE B 1 32 ? 10.305 15.125 6.145 1 96.62 32 PHE B CA 1
ATOM 1659 C C . PHE B 1 32 ? 9.93 15.75 7.484 1 96.62 32 PHE B C 1
ATOM 1661 O O . PHE B 1 32 ? 10.492 16.766 7.875 1 96.62 32 PHE B O 1
ATOM 1668 N N . TYR B 1 33 ? 9 15.094 8.172 1 96.75 33 TYR B N 1
ATOM 1669 C CA . TYR B 1 33 ? 8.586 15.586 9.477 1 96.75 33 TYR B CA 1
ATOM 1670 C C . TYR B 1 33 ? 9.742 15.523 10.477 1 96.75 33 TYR B C 1
ATOM 1672 O O . TYR B 1 33 ? 10.016 16.484 11.188 1 96.75 33 TYR B O 1
ATOM 1680 N N . ARG B 1 34 ? 10.414 14.469 10.469 1 96.19 34 ARG B N 1
ATOM 1681 C CA . ARG B 1 34 ? 11.523 14.258 11.391 1 96.19 34 ARG B CA 1
ATOM 1682 C C . ARG B 1 34 ? 12.641 15.273 11.141 1 96.19 34 ARG B C 1
ATOM 1684 O O . ARG B 1 34 ? 13.148 15.891 12.078 1 96.19 34 ARG B O 1
ATOM 1691 N N . ASN B 1 35 ? 12.945 15.438 9.945 1 95.81 35 ASN B N 1
ATOM 1692 C CA . ASN B 1 35 ? 14.023 16.344 9.57 1 95.81 35 ASN B CA 1
ATOM 1693 C C . ASN B 1 35 ? 13.695 17.781 9.953 1 95.81 35 ASN B C 1
ATOM 1695 O O . ASN B 1 35 ? 14.602 18.609 10.109 1 95.81 35 ASN B O 1
ATOM 1699 N N . ASN B 1 36 ? 12.445 18.078 10.086 1 96.5 36 ASN B N 1
ATOM 1700 C CA . ASN B 1 36 ? 12.055 19.453 10.391 1 96.5 36 ASN B CA 1
ATOM 1701 C C . ASN B 1 36 ? 11.578 19.594 11.836 1 96.5 36 ASN B C 1
ATOM 1703 O O . ASN B 1 36 ? 10.945 20.578 12.195 1 96.5 36 ASN B O 1
ATOM 1707 N N . GLY B 1 37 ? 11.805 18.547 12.625 1 96.12 37 GLY B N 1
ATOM 1708 C CA . GLY B 1 37 ? 11.562 18.609 14.055 1 96.12 37 GLY B CA 1
ATOM 1709 C C . GLY B 1 37 ? 10.086 18.594 14.414 1 96.12 37 GLY B C 1
ATOM 1710 O O . GLY B 1 37 ? 9.695 19.094 15.469 1 96.12 37 GLY B O 1
ATOM 1711 N N . LEU B 1 38 ? 9.266 18.094 13.531 1 96.38 38 LEU B N 1
ATOM 1712 C CA . LEU B 1 38 ? 7.832 18.031 13.789 1 96.38 38 LEU B CA 1
ATOM 1713 C C . LEU B 1 38 ? 7.465 16.734 14.516 1 96.38 38 LEU B C 1
ATOM 1715 O O . LEU B 1 38 ? 8.008 15.68 14.211 1 96.38 38 LEU B O 1
ATOM 1719 N N . ASP B 1 39 ? 6.637 16.875 15.391 1 95.62 39 ASP B N 1
ATOM 1720 C CA . ASP B 1 39 ? 6.23 15.719 16.172 1 95.62 39 ASP B CA 1
ATOM 1721 C C . ASP B 1 39 ? 4.863 15.203 15.734 1 95.62 39 ASP B C 1
ATOM 1723 O O . ASP B 1 39 ? 3.973 15.008 16.562 1 95.62 39 ASP B O 1
ATOM 1727 N N . ILE B 1 40 ? 4.648 15.078 14.5 1 96.62 40 ILE B N 1
ATOM 1728 C CA . ILE B 1 40 ? 3.42 14.555 13.914 1 96.62 40 ILE B CA 1
ATOM 1729 C C . ILE B 1 40 ? 3.75 13.375 13 1 96.62 40 ILE B C 1
ATOM 1731 O O . ILE B 1 40 ? 4.922 13.094 12.742 1 96.62 40 ILE B O 1
ATOM 1735 N N . GLU B 1 41 ? 2.717 12.695 12.594 1 94.38 41 GLU B N 1
ATOM 1736 C CA . GLU B 1 41 ? 2.881 11.523 11.734 1 94.38 41 GLU B CA 1
ATOM 1737 C C . GLU B 1 41 ? 2.051 11.656 10.461 1 94.38 41 GLU B C 1
ATOM 1739 O O . GLU B 1 41 ? 1.106 12.445 10.406 1 94.38 41 GLU B O 1
ATOM 1744 N N . PRO B 1 42 ? 2.473 10.805 9.516 1 91.88 42 PRO B N 1
ATOM 1745 C CA . PRO B 1 42 ? 1.661 10.781 8.297 1 91.88 42 PRO B CA 1
ATOM 1746 C C . PRO B 1 42 ? 0.189 10.484 8.57 1 91.88 42 PRO B C 1
ATOM 1748 O O . PRO B 1 42 ? -0.128 9.711 9.484 1 91.88 42 PRO B O 1
ATOM 1751 N N . ASN B 1 43 ? -0.743 11.039 7.91 1 86.81 43 ASN B N 1
ATOM 1752 C CA . ASN B 1 43 ? -2.189 10.859 7.914 1 86.81 43 ASN B CA 1
ATOM 1753 C C . ASN B 1 43 ? -2.854 11.641 9.039 1 86.81 43 ASN B C 1
ATOM 1755 O O . ASN B 1 43 ? -4.082 11.727 9.109 1 86.81 43 ASN B O 1
ATOM 1759 N N . TRP B 1 44 ? -2.02 12.234 9.914 1 92.44 44 TRP B N 1
ATOM 1760 C CA . TRP B 1 44 ? -2.631 13.062 10.953 1 92.44 44 TRP B CA 1
ATOM 1761 C C . TRP B 1 44 ? -3.295 14.297 10.352 1 92.44 44 TRP B C 1
ATOM 1763 O O . TRP B 1 44 ? -4.246 14.836 10.922 1 92.44 44 TRP B O 1
ATOM 1773 N N . HIS B 1 45 ? -2.748 14.766 9.258 1 91.81 45 HIS B N 1
ATOM 1774 C CA . HIS B 1 45 ? -3.27 15.961 8.617 1 91.81 45 HIS B CA 1
ATOM 1775 C C . HIS B 1 45 ? -4.758 15.82 8.32 1 91.81 45 HIS B C 1
ATOM 1777 O O . HIS B 1 45 ? -5.512 16.797 8.438 1 91.81 45 HIS B O 1
ATOM 1783 N N . MET B 1 46 ? -5.137 14.633 7.977 1 89.19 46 MET B N 1
ATOM 1784 C CA . MET B 1 46 ? -6.543 14.406 7.656 1 89.19 46 MET B CA 1
ATOM 1785 C C . MET B 1 46 ? -7.422 14.602 8.883 1 89.19 46 MET B C 1
ATOM 1787 O O . MET B 1 46 ? -8.5 15.195 8.797 1 89.19 46 MET B O 1
ATOM 1791 N N . ILE B 1 47 ? -6.961 14.164 9.945 1 92.69 47 ILE B N 1
ATOM 1792 C CA . ILE B 1 47 ? -7.715 14.289 11.188 1 92.69 47 ILE B CA 1
ATOM 1793 C C . ILE B 1 47 ? -7.758 15.75 11.625 1 92.69 47 ILE B C 1
ATOM 1795 O O . ILE B 1 47 ? -8.812 16.25 12.023 1 92.69 47 ILE B O 1
ATOM 1799 N N . PHE B 1 48 ? -6.605 16.422 11.523 1 94.19 48 PHE B N 1
ATOM 1800 C CA . PHE B 1 48 ? -6.555 17.844 11.82 1 94.19 48 PHE B CA 1
ATOM 1801 C C . PHE B 1 48 ? -7.582 18.609 10.992 1 94.19 48 PHE B C 1
ATOM 1803 O O . PHE B 1 48 ? -8.359 19.391 11.539 1 94.19 48 PHE B O 1
ATOM 1810 N N . ARG B 1 49 ? -7.59 18.344 9.797 1 90.69 49 ARG B N 1
ATOM 1811 C CA . ARG B 1 49 ? -8.461 19.078 8.883 1 90.69 49 ARG B CA 1
ATOM 1812 C C . ARG B 1 49 ? -9.93 18.781 9.172 1 90.69 49 ARG B C 1
ATOM 1814 O O . ARG B 1 49 ? -10.758 19.703 9.18 1 90.69 49 ARG B O 1
ATOM 1821 N N . LEU B 1 50 ? -10.234 17.578 9.359 1 92.06 50 LEU B N 1
ATOM 1822 C CA . LEU B 1 50 ? -11.609 17.203 9.656 1 92.06 50 LEU B CA 1
ATOM 1823 C C . LEU B 1 50 ? -12.109 17.891 10.922 1 92.06 50 LEU B C 1
ATOM 1825 O O . LEU B 1 50 ? -13.211 18.453 10.938 1 92.06 50 LEU B O 1
ATOM 1829 N N . LEU B 1 51 ? -11.281 17.906 11.93 1 95.12 51 LEU B N 1
ATOM 1830 C CA . LEU B 1 51 ? -11.688 18.469 13.211 1 95.12 51 LEU B CA 1
ATOM 1831 C C . LEU B 1 51 ? -11.68 20 13.164 1 95.12 51 LEU B C 1
ATOM 1833 O O . LEU B 1 51 ? -12.391 20.641 13.93 1 95.12 51 LEU B O 1
ATOM 1837 N N . GLN B 1 52 ? -10.852 20.5 12.305 1 93 52 GLN B N 1
ATOM 1838 C CA . GLN B 1 52 ? -10.922 21.938 12.07 1 93 52 GLN B CA 1
ATOM 1839 C C . GLN B 1 52 ? -12.25 22.328 11.422 1 93 52 GLN B C 1
ATOM 1841 O O . GLN B 1 52 ? -12.844 23.344 11.781 1 93 52 GLN B O 1
ATOM 1846 N N . GLU B 1 53 ? -12.703 21.516 10.57 1 91.12 53 GLU B N 1
ATOM 1847 C CA . GLU B 1 53 ? -13.914 21.812 9.797 1 91.12 53 GLU B CA 1
ATOM 1848 C C . GLU B 1 53 ? -15.172 21.5 10.609 1 91.12 53 GLU B C 1
ATOM 1850 O O . GLU B 1 53 ? -16.141 22.25 10.562 1 91.12 53 GLU B O 1
ATOM 1855 N N . ARG B 1 54 ? -15.164 20.422 11.375 1 91.88 54 ARG B N 1
ATOM 1856 C CA . ARG B 1 54 ? -16.375 19.938 12.016 1 91.88 54 ARG B CA 1
ATOM 1857 C C . ARG B 1 54 ? -16.328 20.172 13.523 1 91.88 54 ARG B C 1
ATOM 1859 O O . ARG B 1 54 ? -17.312 19.953 14.227 1 91.88 54 ARG B O 1
ATOM 1866 N N . GLU B 1 55 ? -15.188 20.625 14.055 1 90.19 55 GLU B N 1
ATOM 1867 C CA . GLU B 1 55 ? -14.93 21.047 15.43 1 90.19 55 GLU B CA 1
ATOM 1868 C C . GLU B 1 55 ? -14.953 19.859 16.391 1 90.19 55 GLU B C 1
ATOM 1870 O O . GLU B 1 55 ? -14.039 19.688 17.188 1 90.19 55 GLU B O 1
ATOM 1875 N N . LYS B 1 56 ? -16.109 19.016 16.297 1 94.19 56 LYS B N 1
ATOM 1876 C CA . LYS B 1 56 ? -16.25 17.859 17.172 1 94.19 56 LYS B CA 1
ATOM 1877 C C . LYS B 1 56 ? -16.766 16.641 16.391 1 94.19 56 LYS B C 1
ATOM 1879 O O . LYS B 1 56 ? -17.734 16.75 15.641 1 94.19 56 LYS B O 1
ATOM 1884 N N . MET B 1 57 ? -16.031 15.523 16.578 1 95.81 57 MET B N 1
ATOM 1885 C CA . MET B 1 57 ? -16.438 14.305 15.891 1 95.81 57 MET B CA 1
ATOM 1886 C C . MET B 1 57 ? -16.125 13.07 16.734 1 95.81 57 MET B C 1
ATOM 1888 O O . MET B 1 57 ? -15.234 13.109 17.594 1 95.81 57 MET B O 1
ATOM 1892 N N . THR B 1 58 ? -16.859 12 16.5 1 94.81 58 THR B N 1
ATOM 1893 C CA . THR B 1 58 ? -16.547 10.711 17.109 1 94.81 58 THR B CA 1
ATOM 1894 C C . THR B 1 58 ? -15.57 9.922 16.234 1 94.81 58 THR B C 1
ATOM 1896 O O . THR B 1 58 ? -15.352 10.273 15.07 1 94.81 58 THR B O 1
ATOM 1899 N N . VAL B 1 59 ? -15.023 8.891 16.859 1 94.69 59 VAL B N 1
ATOM 1900 C CA . VAL B 1 59 ? -14.125 8.008 16.109 1 94.69 59 VAL B CA 1
ATOM 1901 C C . VAL B 1 59 ? -14.867 7.414 14.922 1 94.69 59 VAL B C 1
ATOM 1903 O O . VAL B 1 59 ? -14.32 7.344 13.82 1 94.69 59 VAL B O 1
ATOM 1906 N N . THR B 1 60 ? -16.094 7.043 15.148 1 93.56 60 THR B N 1
ATOM 1907 C CA . THR B 1 60 ? -16.906 6.434 14.102 1 93.56 60 THR B CA 1
ATOM 1908 C C . THR B 1 60 ? -17.109 7.41 12.945 1 93.56 60 THR B C 1
ATOM 1910 O O . THR B 1 60 ? -16.969 7.039 11.781 1 93.56 60 THR B O 1
ATOM 1913 N N . GLU B 1 61 ? -17.406 8.594 13.25 1 93.06 61 GLU B N 1
ATOM 1914 C CA . GLU B 1 61 ? -17.625 9.617 12.234 1 93.06 61 GLU B CA 1
ATOM 1915 C C . GLU B 1 61 ? -16.344 9.898 11.453 1 93.06 61 GLU B C 1
ATOM 1917 O O . GLU B 1 61 ? -16.391 10.078 10.234 1 93.06 61 GLU B O 1
ATOM 1922 N N . ILE B 1 62 ? -15.266 9.984 12.125 1 93.19 62 ILE B N 1
ATOM 1923 C CA . ILE B 1 62 ? -13.984 10.234 11.484 1 93.19 62 ILE B CA 1
ATOM 1924 C C . ILE B 1 62 ? -13.641 9.078 10.547 1 93.19 62 ILE B C 1
ATOM 1926 O O . ILE B 1 62 ? -13.266 9.305 9.391 1 93.19 62 ILE B O 1
ATOM 1930 N N . ALA B 1 63 ? -13.766 7.867 11.039 1 91.31 63 ALA B N 1
ATOM 1931 C CA . ALA B 1 63 ? -13.469 6.68 10.242 1 91.31 63 ALA B CA 1
ATOM 1932 C C . ALA B 1 63 ? -14.289 6.668 8.953 1 91.31 63 ALA B C 1
ATOM 1934 O O . ALA B 1 63 ? -13.75 6.402 7.875 1 91.31 63 ALA B O 1
ATOM 1935 N N . GLU B 1 64 ? -15.555 7.004 9.023 1 87.56 64 GLU B N 1
ATOM 1936 C CA . GLU B 1 64 ? -16.438 7.047 7.871 1 87.56 64 GLU B CA 1
ATOM 1937 C C . GLU B 1 64 ? -16.031 8.148 6.895 1 87.56 64 GLU B C 1
ATOM 1939 O O . GLU B 1 64 ? -16.031 7.938 5.68 1 87.56 64 GLU B O 1
ATOM 1944 N N . ALA B 1 65 ? -15.617 9.25 7.453 1 86.06 65 ALA B N 1
ATOM 1945 C CA . ALA B 1 65 ? -15.273 10.406 6.629 1 86.06 65 ALA B CA 1
ATOM 1946 C C . ALA B 1 65 ? -14.008 10.148 5.82 1 86.06 65 ALA B C 1
ATOM 1948 O O . ALA B 1 65 ? -13.906 10.555 4.664 1 86.06 65 ALA B O 1
ATOM 1949 N N . ILE B 1 66 ? -13.047 9.453 6.395 1 82.06 66 ILE B N 1
ATOM 1950 C CA . ILE B 1 66 ? -11.766 9.297 5.703 1 82.06 66 ILE B CA 1
ATOM 1951 C C . ILE B 1 66 ? -11.664 7.895 5.117 1 82.06 66 ILE B C 1
ATOM 1953 O O . ILE B 1 66 ? -10.602 7.504 4.621 1 82.06 66 ILE B O 1
ATOM 1957 N N . HIS B 1 67 ? -12.672 7.055 5.258 1 78.81 67 HIS B N 1
ATOM 1958 C CA . HIS B 1 67 ? -12.766 5.719 4.68 1 78.81 67 HIS B CA 1
ATOM 1959 C C . HIS B 1 67 ? -11.641 4.82 5.188 1 78.81 67 HIS B C 1
ATOM 1961 O O . HIS B 1 67 ? -10.961 4.16 4.398 1 78.81 67 HIS B O 1
ATOM 1967 N N . HIS B 1 68 ? -11.414 4.883 6.473 1 83.69 68 HIS B N 1
ATOM 1968 C CA . HIS B 1 68 ? -10.508 3.977 7.168 1 83.69 68 HIS B CA 1
ATOM 1969 C C . HIS B 1 68 ? -11.266 3.074 8.133 1 83.69 68 HIS B C 1
ATOM 1971 O O . HIS B 1 68 ? -12.414 3.359 8.484 1 83.69 68 HIS B O 1
ATOM 1977 N N . SER B 1 69 ? -10.656 2 8.484 1 85.81 69 SER B N 1
ATOM 1978 C CA . SER B 1 69 ? -11.266 1.13 9.492 1 85.81 69 SER B CA 1
ATOM 1979 C C . SER B 1 69 ? -11.297 1.798 10.859 1 85.81 69 SER B C 1
ATOM 1981 O O . SER B 1 69 ? -10.453 2.648 11.156 1 85.81 69 SER B O 1
ATOM 1983 N N . HIS B 1 70 ? -12.227 1.352 11.594 1 92.56 70 HIS B N 1
ATOM 1984 C CA . HIS B 1 70 ? -12.367 1.863 12.953 1 92.56 70 HIS B CA 1
ATOM 1985 C C . HIS B 1 70 ? -11.102 1.626 13.766 1 92.56 70 HIS B C 1
ATOM 1987 O O . HIS B 1 70 ? -10.555 2.559 14.359 1 92.56 70 HIS B O 1
ATOM 1993 N N . PRO B 1 71 ? -10.469 0.489 13.75 1 93.81 71 PRO B N 1
ATOM 1994 C CA . PRO B 1 71 ? -9.242 0.253 14.523 1 93.81 71 PRO B CA 1
ATOM 1995 C C . PRO B 1 71 ? -8.078 1.133 14.062 1 93.81 71 PRO B C 1
ATOM 1997 O O . PRO B 1 71 ? -7.289 1.595 14.891 1 93.81 71 PRO B O 1
ATOM 2000 N N . ALA B 1 72 ? -7.992 1.379 12.805 1 88.75 72 ALA B N 1
ATOM 2001 C CA . ALA B 1 72 ? -6.922 2.223 12.273 1 88.75 72 ALA B CA 1
ATOM 2002 C C . ALA B 1 72 ? -7.051 3.654 12.789 1 88.75 72 ALA B C 1
ATOM 2004 O O . ALA B 1 72 ? -6.055 4.27 13.18 1 88.75 72 ALA B O 1
ATOM 2005 N N . VAL B 1 73 ? -8.258 4.152 12.812 1 93.38 73 VAL B N 1
ATOM 2006 C CA . VAL B 1 73 ? -8.492 5.52 13.273 1 93.38 73 VAL B CA 1
ATOM 2007 C C . VAL B 1 73 ? -8.258 5.609 14.781 1 93.38 73 VAL B C 1
ATOM 2009 O O . VAL B 1 73 ? -7.707 6.594 15.273 1 93.38 73 VAL B O 1
ATOM 2012 N N . ILE B 1 74 ? -8.664 4.582 15.5 1 95.56 74 ILE B N 1
ATOM 2013 C CA . ILE B 1 74 ? -8.43 4.543 16.938 1 95.56 74 ILE B CA 1
ATOM 2014 C C . ILE B 1 74 ? -6.93 4.648 17.219 1 95.56 74 ILE B C 1
ATOM 2016 O O . ILE B 1 74 ? -6.508 5.41 18.094 1 95.56 74 ILE B O 1
ATOM 2020 N N . LYS B 1 75 ? -6.191 3.967 16.453 1 96.12 75 LYS B N 1
ATOM 2021 C CA . LYS B 1 75 ? -4.742 3.992 16.609 1 96.12 75 LYS B CA 1
ATOM 2022 C C . LYS B 1 75 ? -4.184 5.391 16.359 1 96.12 75 LYS B C 1
ATOM 2024 O O . LYS B 1 75 ? -3.352 5.883 17.125 1 96.12 75 LYS B O 1
ATOM 2029 N N . LEU B 1 76 ? -4.598 6.039 15.344 1 95 76 LEU B N 1
ATOM 2030 C CA . LEU B 1 76 ? -4.168 7.395 15.008 1 95 76 LEU B CA 1
ATOM 2031 C C . LEU B 1 76 ? -4.543 8.367 16.125 1 95 76 LEU B C 1
ATOM 2033 O O . LEU B 1 76 ? -3.703 9.148 16.578 1 95 76 LEU B O 1
ATOM 2037 N N . ILE B 1 77 ? -5.781 8.258 16.547 1 97 77 ILE B N 1
ATOM 2038 C CA . ILE B 1 77 ? -6.32 9.172 17.547 1 97 77 ILE B CA 1
ATOM 2039 C C . ILE B 1 77 ? -5.562 9.008 18.859 1 97 77 ILE B C 1
ATOM 2041 O O . ILE B 1 77 ? -5.215 10 19.5 1 97 77 ILE B O 1
ATOM 2045 N N . ASN B 1 78 ? -5.348 7.801 19.25 1 97.06 78 ASN B N 1
ATOM 2046 C CA . ASN B 1 78 ? -4.625 7.551 20.5 1 97.06 78 ASN B CA 1
ATOM 2047 C C . ASN B 1 78 ? -3.215 8.133 20.453 1 97.06 78 ASN B C 1
ATOM 2049 O O . ASN B 1 78 ? -2.746 8.703 21.438 1 97.06 78 ASN B O 1
ATOM 2053 N N . LYS B 1 79 ? -2.57 8.055 19.375 1 97.69 79 LYS B N 1
ATOM 2054 C CA . LYS B 1 79 ? -1.243 8.641 19.219 1 97.69 79 LYS B CA 1
ATOM 2055 C C . LYS B 1 79 ? -1.308 10.164 19.297 1 97.69 79 LYS B C 1
ATOM 2057 O O . LYS B 1 79 ? -0.464 10.805 19.922 1 97.69 79 LYS B O 1
ATOM 2062 N N . MET B 1 80 ? -2.301 10.719 18.656 1 97.88 80 MET B N 1
ATOM 2063 C CA . MET B 1 80 ? -2.471 12.164 18.641 1 97.88 80 MET B CA 1
ATOM 2064 C C . MET B 1 80 ? -2.818 12.68 20.031 1 97.88 80 MET B C 1
ATOM 2066 O O . MET B 1 80 ? -2.369 13.758 20.438 1 97.88 80 MET B O 1
ATOM 2070 N N . LYS B 1 81 ? -3.623 11.883 20.734 1 97.56 81 LYS B N 1
ATOM 2071 C CA . LYS B 1 81 ? -3.916 12.211 22.125 1 97.56 81 LYS B CA 1
ATOM 2072 C C . LYS B 1 81 ? -2.648 12.203 22.969 1 97.56 81 LYS B C 1
ATOM 2074 O O . LYS B 1 81 ? -2.41 13.125 23.75 1 97.56 81 LYS B O 1
ATOM 2079 N N . ALA B 1 82 ? -1.903 11.195 22.797 1 97.62 82 ALA B N 1
ATOM 2080 C CA . ALA B 1 82 ? -0.67 11.031 23.562 1 97.62 82 ALA B CA 1
ATOM 2081 C C . ALA B 1 82 ? 0.283 12.203 23.312 1 97.62 82 ALA B C 1
ATOM 2083 O O . ALA B 1 82 ? 1.031 12.594 24.219 1 97.62 82 ALA B O 1
ATOM 2084 N N . LYS B 1 83 ? 0.229 12.805 22.141 1 97.88 83 LYS B N 1
ATOM 2085 C CA . LYS B 1 83 ? 1.098 13.922 21.797 1 97.88 83 LYS B CA 1
ATOM 2086 C C . LYS B 1 83 ? 0.438 15.258 22.141 1 97.88 83 LYS B C 1
ATOM 2088 O O . LYS B 1 83 ? 1.017 16.312 21.906 1 97.88 83 LYS B O 1
ATOM 2093 N N . GLY B 1 84 ? -0.782 15.188 22.578 1 98 84 GLY B N 1
ATOM 2094 C CA . GLY B 1 84 ? -1.452 16.375 23.094 1 98 84 GLY B CA 1
ATOM 2095 C C . GLY B 1 84 ? -2.184 17.156 22.031 1 98 84 GLY B C 1
ATOM 2096 O O . GLY B 1 84 ? -2.453 18.344 22.203 1 98 84 GLY B O 1
ATOM 2097 N N . TYR B 1 85 ? -2.551 16.562 20.859 1 98.38 85 TYR B N 1
ATOM 2098 C CA . TYR B 1 85 ? -3.16 17.312 19.75 1 98.38 85 TYR B CA 1
ATOM 2099 C C . TYR B 1 85 ? -4.676 17.172 19.781 1 98.38 85 TYR B C 1
ATOM 2101 O O . TYR B 1 85 ? -5.387 17.922 19.094 1 98.38 85 TYR B O 1
ATOM 2109 N N . ILE B 1 86 ? -5.18 16.203 20.547 1 98.38 86 ILE B N 1
ATOM 2110 C CA . ILE B 1 86 ? -6.609 15.922 20.531 1 98.38 86 ILE B CA 1
ATOM 2111 C C . ILE B 1 86 ? -7.148 15.914 21.969 1 98.38 86 ILE B C 1
ATOM 2113 O O . ILE B 1 86 ? -6.535 15.336 22.859 1 98.38 86 ILE B O 1
ATOM 2117 N N . ASP B 1 87 ? -8.211 16.578 22.188 1 97.75 87 ASP B N 1
ATOM 2118 C CA . ASP B 1 87 ? -9.008 16.469 23.406 1 97.75 87 ASP B CA 1
ATOM 2119 C C . ASP B 1 87 ? -10.195 15.516 23.203 1 97.75 87 ASP B C 1
ATOM 2121 O O . ASP B 1 87 ? -10.734 15.422 22.109 1 97.75 87 ASP B O 1
ATOM 2125 N N . SER B 1 88 ? -10.523 14.805 24.234 1 95.75 88 SER B N 1
ATOM 2126 C CA . SER B 1 88 ? -11.633 13.859 24.188 1 95.75 88 SER B CA 1
ATOM 2127 C C . SER B 1 88 ? -12.578 14.07 25.375 1 95.75 88 SER B C 1
ATOM 2129 O O . SER B 1 88 ? -12.133 14.219 26.516 1 95.75 88 SER B O 1
ATOM 2131 N N . VAL B 1 89 ? -13.844 14.203 25.078 1 93.38 89 VAL B N 1
ATOM 2132 C CA . VAL B 1 89 ? -14.867 14.352 26.125 1 93.38 89 VAL B CA 1
ATOM 2133 C C . VAL B 1 89 ? -15.906 13.242 25.984 1 93.38 89 VAL B C 1
ATOM 2135 O O . VAL B 1 89 ? -16.406 12.984 24.891 1 93.38 89 VAL B O 1
ATOM 2138 N N . GLN B 1 90 ? -16.109 12.602 27.062 1 90.38 90 GLN B N 1
ATOM 2139 C CA . GLN B 1 90 ? -17.062 11.508 27.047 1 90.38 90 GLN B CA 1
ATOM 2140 C C . GLN B 1 90 ? -18.5 12.023 26.891 1 90.38 90 GLN B C 1
ATOM 2142 O O . GLN B 1 90 ? -18.859 13.039 27.484 1 90.38 90 GLN B O 1
ATOM 2147 N N . ASP B 1 91 ? -19.234 11.305 26.062 1 84.69 91 ASP B N 1
ATOM 2148 C CA . ASP B 1 91 ? -20.641 11.633 25.891 1 84.69 91 ASP B CA 1
ATOM 2149 C C . ASP B 1 91 ? -21.422 11.367 27.172 1 84.69 91 ASP B C 1
ATOM 2151 O O . ASP B 1 91 ? -21.234 10.344 27.828 1 84.69 91 ASP B O 1
ATOM 2155 N N . THR B 1 92 ? -22.203 12.336 27.516 1 85.5 92 THR B N 1
ATOM 2156 C CA . THR B 1 92 ? -22.969 12.25 28.766 1 85.5 92 THR B CA 1
ATOM 2157 C C . THR B 1 92 ? -24.062 11.195 28.656 1 85.5 92 THR B C 1
ATOM 2159 O O . THR B 1 92 ? -24.484 10.633 29.672 1 85.5 92 THR B O 1
ATOM 2162 N N . GLU B 1 93 ? -24.547 10.898 27.578 1 86.56 93 GLU B N 1
ATOM 2163 C CA . GLU B 1 93 ? -25.656 9.984 27.359 1 86.56 93 GLU B CA 1
ATOM 2164 C C . GLU B 1 93 ? -25.172 8.602 26.953 1 86.56 93 GLU B C 1
ATOM 2166 O O . GLU B 1 93 ? -25.797 7.59 27.281 1 86.56 93 GLU B O 1
ATOM 2171 N N . ASP B 1 94 ? -24.188 8.539 26.188 1 80.94 94 ASP B N 1
ATOM 2172 C CA . ASP B 1 94 ? -23.594 7.293 25.719 1 80.94 94 ASP B CA 1
ATOM 2173 C C . ASP B 1 94 ? -22.125 7.199 26.156 1 80.94 94 ASP B C 1
ATOM 2175 O O . ASP B 1 94 ? -21.234 7.723 25.484 1 80.94 94 ASP B O 1
ATOM 2179 N N . LEU B 1 95 ? -21.875 6.453 27.172 1 78.44 95 LEU B N 1
ATOM 2180 C CA . LEU B 1 95 ? -20.578 6.43 27.828 1 78.44 95 LEU B CA 1
ATOM 2181 C C . LEU B 1 95 ? -19.531 5.738 26.953 1 78.44 95 LEU B C 1
ATOM 2183 O O . LEU B 1 95 ? -18.328 5.828 27.234 1 78.44 95 LEU B O 1
ATOM 2187 N N . ARG B 1 96 ? -19.984 5.191 25.844 1 77.5 96 ARG B N 1
ATOM 2188 C CA . ARG B 1 96 ? -19.031 4.547 24.938 1 77.5 96 ARG B CA 1
ATOM 2189 C C . ARG B 1 96 ? -18.594 5.508 23.828 1 77.5 96 ARG B C 1
ATOM 2191 O O . ARG B 1 96 ? -17.641 5.23 23.109 1 77.5 96 ARG B O 1
ATOM 2198 N N . LYS B 1 97 ? -19.25 6.602 23.906 1 84.5 97 LYS B N 1
ATOM 2199 C CA . LYS B 1 97 ? -18.953 7.566 22.844 1 84.5 97 LYS B CA 1
ATOM 2200 C C . LYS B 1 97 ? -18.109 8.719 23.375 1 84.5 97 LYS B C 1
ATOM 2202 O O . LYS B 1 97 ? -18.375 9.234 24.469 1 84.5 97 LYS B O 1
ATOM 2207 N N . TYR B 1 98 ? -17.094 8.977 22.719 1 92.31 98 TYR B N 1
ATOM 2208 C CA . TYR B 1 98 ? -16.266 10.133 23.016 1 92.31 98 TYR B CA 1
ATOM 2209 C C . TYR B 1 98 ? -16.266 11.117 21.844 1 92.31 98 TYR B C 1
ATOM 2211 O O . TYR B 1 98 ? -16.234 10.711 20.688 1 92.31 98 TYR B O 1
ATOM 2219 N N . TYR B 1 99 ? -16.359 12.359 22.219 1 95.62 99 TYR B N 1
ATOM 2220 C CA . TYR B 1 99 ? -16.219 13.414 21.219 1 95.62 99 TYR B CA 1
ATOM 2221 C C . TYR B 1 99 ? -14.797 13.961 21.203 1 95.62 99 TYR B C 1
ATOM 2223 O O . TYR B 1 99 ? -14.234 14.297 22.25 1 95.62 99 TYR B O 1
ATOM 2231 N N . LEU B 1 100 ? -14.32 14.023 20.016 1 97.75 100 LEU B N 1
ATOM 2232 C CA . LEU B 1 100 ? -12.938 14.438 19.812 1 97.75 100 LEU B CA 1
ATOM 2233 C C . LEU B 1 100 ? -12.875 15.852 19.234 1 97.75 100 LEU B C 1
ATOM 2235 O O . LEU B 1 100 ? -13.688 16.219 18.375 1 97.75 100 LEU B O 1
ATOM 2239 N N . SER B 1 101 ? -11.969 16.656 19.719 1 97.94 101 SER B N 1
ATOM 2240 C CA . SER B 1 101 ? -11.703 18 19.203 1 97.94 101 SER B CA 1
ATOM 2241 C C . SER B 1 101 ? -10.211 18.312 19.25 1 97.94 101 SER B C 1
ATOM 2243 O O . SER B 1 101 ? -9.438 17.625 19.922 1 97.94 101 SER B O 1
ATOM 2245 N N . LEU B 1 102 ? -9.859 19.344 18.422 1 98.25 102 LEU B N 1
ATOM 2246 C CA . LEU B 1 102 ? -8.477 19.797 18.5 1 98.25 102 LEU B CA 1
ATOM 2247 C C . LEU B 1 102 ? -8.195 20.438 19.859 1 98.25 102 LEU B C 1
ATOM 2249 O O . LEU B 1 102 ? -9.023 21.188 20.375 1 98.25 102 LEU B O 1
ATOM 2253 N N . SER B 1 103 ? -7.043 20.125 20.406 1 98.25 103 SER B N 1
ATOM 2254 C CA . SER B 1 103 ? -6.598 20.766 21.641 1 98.25 103 SER B CA 1
ATOM 2255 C C . SER B 1 103 ? -6.133 22.203 21.375 1 98.25 103 SER B C 1
ATOM 2257 O O . SER B 1 103 ? -6.008 22.609 20.234 1 98.25 103 SER B O 1
ATOM 2259 N N . ALA B 1 104 ? -5.891 22.953 22.484 1 97.81 104 ALA B N 1
ATOM 2260 C CA . ALA B 1 104 ? -5.312 24.281 22.375 1 97.81 104 ALA B CA 1
ATOM 2261 C C . ALA B 1 104 ? -3.939 24.234 21.719 1 97.81 104 ALA B C 1
ATOM 2263 O O . ALA B 1 104 ? -3.613 25.078 20.875 1 97.81 104 ALA B O 1
ATOM 2264 N N . LYS B 1 105 ? -3.225 23.219 22.078 1 97.69 105 LYS B N 1
ATOM 2265 C CA . LYS B 1 105 ? -1.922 23 21.453 1 97.69 105 LYS B CA 1
ATOM 2266 C C . LYS B 1 105 ? -2.059 22.828 19.938 1 97.69 105 LYS B C 1
ATOM 2268 O O . LYS B 1 105 ? -1.301 23.422 19.172 1 97.69 105 LYS B O 1
ATOM 2273 N N . ALA B 1 106 ? -2.992 21.984 19.547 1 97.81 106 ALA B N 1
ATOM 2274 C CA . ALA B 1 106 ? -3.219 21.719 18.125 1 97.81 106 ALA B CA 1
ATOM 2275 C C . ALA B 1 106 ? -3.551 23 17.359 1 97.81 106 ALA B C 1
ATOM 2277 O O . ALA B 1 106 ? -2.986 23.25 16.297 1 97.81 106 ALA B O 1
ATOM 2278 N N . ILE B 1 107 ? -4.391 23.75 17.938 1 96.94 107 ILE B N 1
ATOM 2279 C CA . ILE B 1 107 ? -4.828 24.984 17.297 1 96.94 107 ILE B CA 1
ATOM 2280 C C . ILE B 1 107 ? -3.648 25.938 17.172 1 96.94 107 ILE B C 1
ATOM 2282 O O . ILE B 1 107 ? -3.484 26.609 16.141 1 96.94 107 ILE B O 1
ATOM 2286 N N . GLN B 1 108 ? -2.84 25.984 18.156 1 97 108 GLN B N 1
ATOM 2287 C CA . GLN B 1 108 ? -1.67 26.844 18.156 1 97 108 GLN B CA 1
ATOM 2288 C C . GLN B 1 108 ? -0.659 26.422 17.109 1 97 108 GLN B C 1
ATOM 2290 O O . GLN B 1 108 ? -0 27.25 16.484 1 97 108 GLN B O 1
ATOM 2295 N N . GLU B 1 109 ? -0.585 25.141 16.875 1 96.56 109 GLU B N 1
ATOM 2296 C CA . GLU B 1 109 ? 0.431 24.594 15.977 1 96.56 109 GLU B CA 1
ATOM 2297 C C . GLU B 1 109 ? -0.06 24.578 14.531 1 96.56 109 GLU B C 1
ATOM 2299 O O . GLU B 1 109 ? 0.735 24.438 13.602 1 96.56 109 GLU B O 1
ATOM 2304 N N . LEU B 1 110 ? -1.319 24.75 14.297 1 95.38 110 LEU B N 1
ATOM 2305 C CA . LEU B 1 110 ? -1.955 24.531 13 1 95.38 110 LEU B CA 1
ATOM 2306 C C . LEU B 1 110 ? -1.298 25.391 11.922 1 95.38 110 LEU B C 1
ATOM 2308 O O . LEU B 1 110 ? -0.964 24.891 10.844 1 95.38 110 LEU B O 1
ATOM 2312 N N . PRO B 1 111 ? -1.05 26.734 12.195 1 94.56 111 PRO B N 1
ATOM 2313 C CA . PRO B 1 111 ? -0.45 27.547 11.133 1 94.56 111 PRO B CA 1
ATOM 2314 C C . PRO B 1 111 ? 0.909 27.016 10.68 1 94.56 111 PRO B C 1
ATOM 2316 O O . PRO B 1 111 ? 1.21 27.016 9.484 1 94.56 111 PRO B O 1
ATOM 2319 N N . LYS B 1 112 ? 1.664 26.578 11.594 1 95.31 112 LYS B N 1
ATOM 2320 C CA . LYS B 1 112 ? 2.961 25.984 11.273 1 95.31 112 LYS B CA 1
ATOM 2321 C C . LYS B 1 112 ? 2.795 24.688 10.492 1 95.31 112 LYS B C 1
ATOM 2323 O O . LYS B 1 112 ? 3.436 24.5 9.453 1 95.31 112 LYS B O 1
ATOM 2328 N N . LEU B 1 113 ? 1.944 23.812 10.945 1 95.12 113 LEU B N 1
ATOM 2329 C CA . LEU B 1 113 ? 1.73 22.516 10.312 1 95.12 113 LEU B CA 1
ATOM 2330 C C . LEU B 1 113 ? 1.19 22.688 8.891 1 95.12 113 LEU B C 1
ATOM 2332 O O . LEU B 1 113 ? 1.577 21.953 7.984 1 95.12 113 LEU B O 1
ATOM 2336 N N . GLU B 1 114 ? 0.353 23.625 8.727 1 92.75 114 GLU B N 1
ATOM 2337 C CA . GLU B 1 114 ? -0.271 23.875 7.434 1 92.75 114 GLU B CA 1
ATOM 2338 C C . GLU B 1 114 ? 0.767 24.25 6.383 1 92.75 114 GLU B C 1
ATOM 2340 O O . GLU B 1 114 ? 0.627 23.922 5.207 1 92.75 114 GLU B O 1
ATOM 2345 N N . ARG B 1 115 ? 1.809 24.969 6.773 1 92.75 115 ARG B N 1
ATOM 2346 C CA . ARG B 1 115 ? 2.887 25.312 5.855 1 92.75 115 ARG B CA 1
ATOM 2347 C C . ARG B 1 115 ? 3.594 24.062 5.344 1 92.75 115 ARG B C 1
ATOM 2349 O O . ARG B 1 115 ? 3.896 23.953 4.152 1 92.75 115 ARG B O 1
ATOM 2356 N N . TYR B 1 116 ? 3.826 23.172 6.23 1 93.94 116 TYR B N 1
ATOM 2357 C CA . TYR B 1 116 ? 4.492 21.938 5.848 1 93.94 116 TYR B CA 1
ATOM 2358 C C . TYR B 1 116 ? 3.582 21.062 4.988 1 93.94 116 TYR B C 1
ATOM 2360 O O . TYR B 1 116 ? 4.035 20.438 4.023 1 93.94 116 TYR B O 1
ATOM 2368 N N . TRP B 1 117 ? 2.332 21.047 5.328 1 91.81 117 TRP B N 1
ATOM 2369 C CA . TRP B 1 117 ? 1.378 20.266 4.551 1 91.81 117 TRP B CA 1
ATOM 2370 C C . TRP B 1 117 ? 1.205 20.844 3.152 1 91.81 117 TRP B C 1
ATOM 2372 O O . TRP B 1 117 ? 1.019 20.094 2.184 1 91.81 117 TRP B O 1
ATOM 2382 N N . ALA B 1 118 ? 1.235 22.156 3.057 1 90.44 118 ALA B N 1
ATOM 2383 C CA . ALA B 1 118 ? 1.171 22.797 1.748 1 90.44 118 ALA B CA 1
ATOM 2384 C C . ALA B 1 118 ? 2.371 22.406 0.888 1 90.44 118 ALA B C 1
ATOM 2386 O O . ALA B 1 118 ? 2.227 22.156 -0.311 1 90.44 118 ALA B O 1
ATOM 2387 N N . ALA B 1 119 ? 3.551 22.406 1.492 1 92.25 119 ALA B N 1
ATOM 2388 C CA . ALA B 1 119 ? 4.754 21.984 0.774 1 92.25 119 ALA B CA 1
ATOM 2389 C C . ALA B 1 119 ? 4.645 20.547 0.297 1 92.25 119 ALA B C 1
ATOM 2391 O O . ALA B 1 119 ? 5.023 20.234 -0.832 1 92.25 119 ALA B O 1
ATOM 2392 N N . LEU B 1 120 ? 4.152 19.688 1.129 1 91.69 120 LEU B N 1
ATOM 2393 C CA . LEU B 1 120 ? 3.955 18.281 0.762 1 91.69 120 LEU B CA 1
ATOM 2394 C C . LEU B 1 120 ? 2.951 18.156 -0.381 1 91.69 120 LEU B C 1
ATOM 2396 O O . LEU B 1 120 ? 3.146 17.359 -1.297 1 91.69 120 LEU B O 1
ATOM 2400 N N . SER B 1 121 ? 1.853 18.875 -0.299 1 86.88 121 SER B N 1
ATOM 2401 C CA . SER B 1 121 ? 0.847 18.859 -1.356 1 86.88 121 SER B CA 1
ATOM 2402 C C . SER B 1 121 ? 1.444 19.281 -2.693 1 86.88 121 SER B C 1
ATOM 2404 O O . SER B 1 121 ? 1.196 18.641 -3.719 1 86.88 121 SER B O 1
ATOM 2406 N N . GLU B 1 122 ? 2.201 20.297 -2.648 1 87.62 122 GLU B N 1
ATOM 2407 C CA . GLU B 1 122 ? 2.844 20.781 -3.871 1 87.62 122 GLU B CA 1
ATOM 2408 C C . GLU B 1 122 ? 3.855 19.766 -4.391 1 87.62 122 GLU B C 1
ATOM 2410 O O . GLU B 1 122 ? 3.979 19.562 -5.602 1 87.62 122 GLU B O 1
ATOM 2415 N N . ALA B 1 123 ? 4.59 19.203 -3.473 1 89.81 123 ALA B N 1
ATOM 2416 C CA . ALA B 1 123 ? 5.551 18.156 -3.854 1 89.81 123 ALA B CA 1
ATOM 2417 C C . ALA B 1 123 ? 4.852 16.984 -4.512 1 89.81 123 ALA B C 1
ATOM 2419 O O . ALA B 1 123 ? 5.367 16.406 -5.473 1 89.81 123 ALA B O 1
ATOM 2420 N N . LEU B 1 124 ? 3.744 16.594 -3.986 1 87.19 124 LEU B N 1
ATOM 2421 C CA . LEU B 1 124 ? 2.959 15.5 -4.551 1 87.19 124 LEU B CA 1
ATOM 2422 C C . LEU B 1 124 ? 2.52 15.82 -5.973 1 87.19 124 LEU B C 1
ATOM 2424 O O . LEU B 1 124 ? 2.611 14.977 -6.863 1 87.19 124 LEU B O 1
ATOM 2428 N N . MET B 1 125 ? 2.043 17 -6.145 1 83.12 125 MET B N 1
ATOM 2429 C CA . MET B 1 125 ? 1.61 17.422 -7.473 1 83.12 125 MET B CA 1
ATOM 2430 C C . MET B 1 125 ? 2.779 17.422 -8.453 1 83.12 125 MET B C 1
ATOM 2432 O O . MET B 1 125 ? 2.623 17.047 -9.609 1 83.12 125 MET B O 1
ATOM 2436 N N . ASP B 1 126 ? 3.898 17.844 -7.953 1 85.25 126 ASP B N 1
ATOM 2437 C CA . ASP B 1 126 ? 5.105 17.828 -8.773 1 85.25 126 ASP B CA 1
ATOM 2438 C C . ASP B 1 126 ? 5.48 16.406 -9.18 1 85.25 126 ASP B C 1
ATOM 2440 O O . ASP B 1 126 ? 5.824 16.156 -10.336 1 85.25 126 ASP B O 1
ATOM 2444 N N . LEU B 1 127 ? 5.41 15.539 -8.258 1 85.25 127 LEU B N 1
ATOM 2445 C CA . LEU B 1 127 ? 5.781 14.148 -8.492 1 85.25 127 LEU B CA 1
ATOM 2446 C C . LEU B 1 127 ? 4.797 13.469 -9.438 1 85.25 127 LEU B C 1
ATOM 2448 O O . LEU B 1 127 ? 5.188 12.648 -10.266 1 85.25 127 LEU B O 1
ATOM 2452 N N . MET B 1 128 ? 3.588 13.656 -9.242 1 78.06 128 MET B N 1
ATOM 2453 C CA . MET B 1 128 ? 2.553 13.016 -10.055 1 78.06 128 MET B CA 1
ATOM 2454 C C . MET B 1 128 ? 2.467 13.656 -11.43 1 78.06 128 MET B C 1
ATOM 2456 O O . MET B 1 128 ? 1.796 13.141 -12.32 1 78.06 128 MET B O 1
ATOM 2460 N N . GLY B 1 129 ? 3.346 14.484 -11.617 1 69.12 129 GLY B N 1
ATOM 2461 C CA . GLY B 1 129 ? 3.252 15.219 -12.875 1 69.12 129 GLY B CA 1
ATOM 2462 C C . GLY B 1 129 ? 1.981 16.047 -12.984 1 69.12 129 GLY B C 1
ATOM 2463 O O . GLY B 1 129 ? 0.986 15.75 -12.32 1 69.12 129 GLY B O 1
ATOM 2464 N N . ASN B 1 130 ? 2.172 17.422 -12.938 1 57.16 130 ASN B N 1
ATOM 2465 C CA . ASN B 1 130 ? 1.102 18.406 -13.023 1 57.16 130 ASN B CA 1
ATOM 2466 C C . ASN B 1 130 ? -0.2 17.781 -13.516 1 57.16 130 ASN B C 1
ATOM 2468 O O . ASN B 1 130 ? -1.259 18.406 -13.453 1 57.16 130 ASN B O 1
ATOM 2472 N N . HIS B 1 131 ? -0.082 16.641 -14.172 1 55.78 131 HIS B N 1
ATOM 2473 C CA . HIS B 1 131 ? -1.299 16.203 -14.852 1 55.78 131 HIS B CA 1
ATOM 2474 C C . HIS B 1 131 ? -2.004 15.109 -14.062 1 55.78 131 HIS B C 1
ATOM 2476 O O . HIS B 1 131 ? -1.353 14.211 -13.516 1 55.78 131 HIS B O 1
ATOM 2482 N N . LEU B 1 132 ? -3.068 15.422 -13.312 1 63.34 132 LEU B N 1
ATOM 2483 C CA . LEU B 1 132 ? -4.105 14.711 -12.578 1 63.34 132 LEU B CA 1
ATOM 2484 C C . LEU B 1 132 ? -4.391 13.352 -13.211 1 63.34 132 LEU B C 1
ATOM 2486 O O . LEU B 1 132 ? -5.469 12.789 -13.023 1 63.34 132 LEU B O 1
ATOM 2490 N N . ARG B 1 133 ? -3.375 12.906 -14.062 1 74.12 133 ARG B N 1
ATOM 2491 C CA . ARG B 1 133 ? -3.678 11.703 -14.828 1 74.12 133 ARG B CA 1
ATOM 2492 C C . ARG B 1 133 ? -3.676 10.469 -13.93 1 74.12 133 ARG B C 1
ATOM 2494 O O . ARG B 1 133 ? -4.555 9.617 -14.039 1 74.12 133 ARG B O 1
ATOM 2501 N N . LEU B 1 134 ? -2.672 10.383 -13.047 1 79.44 134 LEU B N 1
ATOM 2502 C CA . LEU B 1 134 ? -2.629 9.234 -12.148 1 79.44 134 LEU B CA 1
ATOM 2503 C C . LEU B 1 134 ? -3.889 9.164 -11.297 1 79.44 134 LEU B C 1
ATOM 2505 O O . LEU B 1 134 ? -4.461 8.086 -11.109 1 79.44 134 LEU B O 1
ATOM 2509 N N . LEU B 1 135 ? -4.305 10.305 -10.875 1 79.56 135 LEU B N 1
ATOM 2510 C CA . LEU B 1 135 ? -5.496 10.344 -10.031 1 79.56 135 LEU B CA 1
ATOM 2511 C C . LEU B 1 135 ? -6.73 9.906 -10.812 1 79.56 135 LEU B C 1
ATOM 2513 O O . LEU B 1 135 ? -7.605 9.227 -10.273 1 79.56 135 LEU B O 1
ATOM 2517 N N . GLU B 1 136 ? -6.734 10.328 -11.992 1 80.62 136 GLU B N 1
ATOM 2518 C CA . GLU B 1 136 ? -7.844 9.938 -12.852 1 80.62 136 GLU B CA 1
ATOM 2519 C C . GLU B 1 136 ? -7.84 8.43 -13.102 1 80.62 136 GLU B C 1
ATOM 2521 O O . GLU B 1 136 ? -8.891 7.789 -13.086 1 80.62 136 GLU B O 1
ATOM 2526 N N . GLU B 1 137 ? -6.68 7.934 -13.336 1 82.25 137 GLU B N 1
ATOM 2527 C CA . GLU B 1 137 ? -6.562 6.496 -13.562 1 82.25 137 GLU B CA 1
ATOM 2528 C C . GLU B 1 137 ? -6.934 5.707 -12.312 1 82.25 137 GLU B C 1
ATOM 2530 O O . GLU B 1 137 ? -7.598 4.668 -12.398 1 82.25 137 GLU B O 1
ATOM 2535 N N . LEU B 1 138 ? -6.473 6.223 -11.188 1 85.19 138 LEU B N 1
ATOM 2536 C CA . LEU B 1 138 ? -6.824 5.57 -9.93 1 85.19 138 LEU B CA 1
ATOM 2537 C C . LEU B 1 138 ? -8.336 5.57 -9.727 1 85.19 138 LEU B C 1
ATOM 2539 O O . LEU B 1 138 ? -8.906 4.559 -9.32 1 85.19 138 LEU B O 1
ATOM 2543 N N . ARG B 1 139 ? -8.914 6.66 -10.023 1 83.94 139 ARG B N 1
ATOM 2544 C CA . ARG B 1 139 ? -10.367 6.762 -9.891 1 83.94 139 ARG B CA 1
ATOM 2545 C C . ARG B 1 139 ? -11.07 5.75 -10.789 1 83.94 139 ARG B C 1
ATOM 2547 O O . ARG B 1 139 ? -12.031 5.105 -10.375 1 83.94 139 ARG B O 1
ATOM 2554 N N . GLU B 1 140 ? -10.633 5.613 -11.984 1 85.75 140 GLU B N 1
ATOM 2555 C CA . GLU B 1 140 ? -11.234 4.668 -12.922 1 85.75 140 GLU B CA 1
ATOM 2556 C C . GLU B 1 140 ? -11.125 3.234 -12.406 1 85.75 140 GLU B C 1
ATOM 2558 O O . GLU B 1 140 ? -12.086 2.463 -12.5 1 85.75 140 GLU B O 1
ATOM 2563 N N . VAL B 1 141 ? -10 2.922 -11.906 1 87.69 141 VAL B N 1
ATOM 2564 C CA . VAL B 1 141 ? -9.797 1.575 -11.383 1 87.69 141 VAL B CA 1
ATOM 2565 C C . VAL B 1 141 ? -10.703 1.352 -10.172 1 87.69 141 VAL B C 1
ATOM 2567 O O . VAL B 1 141 ? -11.305 0.286 -10.031 1 87.69 141 VAL B O 1
ATOM 2570 N N . GLU B 1 142 ? -10.773 2.354 -9.312 1 87.94 142 GLU B N 1
ATOM 2571 C CA . GLU B 1 142 ? -11.625 2.266 -8.141 1 87.94 142 GLU B CA 1
ATOM 2572 C C . GLU B 1 142 ? -13.086 2.059 -8.531 1 87.94 142 GLU B C 1
ATOM 2574 O O . GLU B 1 142 ? -13.805 1.278 -7.898 1 87.94 142 GLU B O 1
ATOM 2579 N N . GLU B 1 143 ? -13.516 2.742 -9.531 1 88.19 143 GLU B N 1
ATOM 2580 C CA . GLU B 1 143 ? -14.883 2.604 -10.008 1 88.19 143 GLU B CA 1
ATOM 2581 C C . GLU B 1 143 ? -15.133 1.208 -10.57 1 88.19 143 GLU B C 1
ATOM 2583 O O . GLU B 1 143 ? -16.203 0.622 -10.344 1 88.19 143 GLU B O 1
ATOM 2588 N N . ARG B 1 144 ? -14.234 0.727 -11.305 1 89.62 144 ARG B N 1
ATOM 2589 C CA . ARG B 1 144 ? -14.367 -0.621 -11.844 1 89.62 144 ARG B CA 1
ATOM 2590 C C . ARG B 1 144 ? -14.398 -1.66 -10.727 1 89.62 144 ARG B C 1
ATOM 2592 O O . ARG B 1 144 ? -15.109 -2.664 -10.828 1 89.62 144 ARG B O 1
ATOM 2599 N N . PHE B 1 145 ? -13.602 -1.389 -9.711 1 89.62 145 PHE B N 1
ATOM 2600 C CA . PHE B 1 145 ? -13.625 -2.271 -8.547 1 89.62 145 PHE B CA 1
ATOM 2601 C C . PHE B 1 145 ? -15.008 -2.301 -7.914 1 89.62 145 PHE B C 1
ATOM 2603 O O . PHE B 1 145 ? -15.453 -3.346 -7.434 1 89.62 145 PHE B O 1
ATOM 2610 N N . GLU B 1 146 ? -15.625 -1.136 -7.891 1 89.12 146 GLU B N 1
ATOM 2611 C CA . GLU B 1 146 ? -16.953 -1.038 -7.305 1 89.12 146 GLU B CA 1
ATOM 2612 C C . GLU B 1 146 ? -17.984 -1.792 -8.141 1 89.12 146 GLU B C 1
ATOM 2614 O O . GLU B 1 146 ? -18.938 -2.354 -7.605 1 89.12 146 GLU B O 1
ATOM 2619 N N . GLU B 1 147 ? -17.781 -1.859 -9.398 1 92.19 147 GLU B N 1
ATOM 2620 C CA . GLU B 1 147 ? -18.688 -2.57 -10.297 1 92.19 147 GLU B CA 1
ATOM 2621 C C . GLU B 1 147 ? -18.547 -4.082 -10.133 1 92.19 147 GLU B C 1
ATOM 2623 O O . GLU B 1 147 ? -19.547 -4.797 -10.086 1 92.19 147 GLU B O 1
ATOM 2628 N N . MET B 1 148 ? -17.297 -4.465 -10.164 1 93.5 148 MET B N 1
ATOM 2629 C CA . MET B 1 148 ? -16.969 -5.875 -9.984 1 93.5 148 MET B CA 1
ATOM 2630 C C . MET B 1 148 ? -15.586 -6.035 -9.352 1 93.5 148 MET B C 1
ATOM 2632 O O . MET B 1 148 ? -14.609 -5.465 -9.836 1 93.5 148 MET B O 1
ATOM 2636 N N . GLY B 1 149 ? -15.531 -6.797 -8.344 1 93.69 149 GLY B N 1
ATOM 2637 C CA . GLY B 1 149 ? -14.273 -6.992 -7.645 1 93.69 149 GLY B CA 1
ATOM 2638 C C . GLY B 1 149 ? -13.273 -7.801 -8.438 1 93.69 149 GLY B C 1
ATOM 2639 O O . GLY B 1 149 ? -13.617 -8.406 -9.453 1 93.69 149 GLY B O 1
ATOM 2640 N N . PHE B 1 150 ? -12.078 -7.754 -8.008 1 92.69 150 PHE B N 1
ATOM 2641 C CA . PHE B 1 150 ? -10.961 -8.453 -8.641 1 92.69 150 PHE B CA 1
ATOM 2642 C C . PHE B 1 150 ? -11.172 -9.961 -8.586 1 92.69 150 PHE B C 1
ATOM 2644 O O . PHE B 1 150 ? -11 -10.648 -9.594 1 92.69 150 PHE B O 1
ATOM 2651 N N . ASN B 1 151 ? -11.539 -10.422 -7.418 1 94.19 151 ASN B N 1
ATOM 2652 C CA . ASN B 1 151 ? -11.766 -11.859 -7.266 1 94.19 151 ASN B CA 1
ATOM 2653 C C . ASN B 1 151 ? -12.938 -12.336 -8.117 1 94.19 151 ASN B C 1
ATOM 2655 O O . ASN B 1 151 ? -12.875 -13.406 -8.719 1 94.19 151 ASN B O 1
ATOM 2659 N N . GLN B 1 152 ? -13.945 -11.586 -8.203 1 95.44 152 GLN B N 1
ATOM 2660 C CA . GLN B 1 152 ? -15.102 -11.938 -9.023 1 95.44 152 GLN B CA 1
ATOM 2661 C C . GLN B 1 152 ? -14.719 -12 -10.5 1 95.44 152 GLN B C 1
ATOM 2663 O O . GLN B 1 152 ? -15.156 -12.891 -11.227 1 95.44 152 GLN B O 1
ATOM 2668 N N . ARG B 1 153 ? -13.984 -11.086 -10.93 1 94 153 ARG B N 1
ATOM 2669 C CA . ARG B 1 153 ? -13.5 -11.078 -12.305 1 94 153 ARG B CA 1
ATOM 2670 C C . ARG B 1 153 ? -12.688 -12.328 -12.602 1 94 153 ARG B C 1
ATOM 2672 O O . ARG B 1 153 ? -12.867 -12.961 -13.648 1 94 153 ARG B O 1
ATOM 2679 N N . ALA B 1 154 ? -11.797 -12.641 -11.711 1 94.69 154 ALA B N 1
ATOM 2680 C CA . ALA B 1 154 ? -10.953 -13.82 -11.891 1 94.69 154 ALA B CA 1
ATOM 2681 C C . ALA B 1 154 ? -11.797 -15.094 -11.961 1 94.69 154 ALA B C 1
ATOM 2683 O O . ALA B 1 154 ? -11.531 -15.977 -12.773 1 94.69 154 ALA B O 1
ATOM 2684 N N . GLU B 1 155 ? -12.758 -15.172 -11.086 1 96.25 155 GLU B N 1
ATOM 2685 C CA . GLU B 1 155 ? -13.641 -16.328 -11.086 1 96.25 155 GLU B CA 1
ATOM 2686 C C . GLU B 1 155 ? -14.383 -16.453 -12.422 1 96.25 155 GLU B C 1
ATOM 2688 O O . GLU B 1 155 ? -14.516 -17.562 -12.953 1 96.25 155 GLU B O 1
ATOM 2693 N N . LYS B 1 156 ? -14.875 -15.336 -12.875 1 95.31 156 LYS B N 1
ATOM 2694 C CA . LYS B 1 156 ? -15.586 -15.328 -14.148 1 95.31 156 LYS B CA 1
ATOM 2695 C C . LYS B 1 156 ? -14.68 -15.797 -15.289 1 95.31 156 LYS B C 1
ATOM 2697 O O . LYS B 1 156 ? -15.102 -16.594 -16.141 1 95.31 156 LYS B O 1
ATOM 2702 N N . ILE B 1 157 ? -13.508 -15.375 -15.289 1 93.12 157 ILE B N 1
ATOM 2703 C CA . ILE B 1 157 ? -12.539 -15.719 -16.312 1 93.12 157 ILE B CA 1
ATOM 2704 C C . ILE B 1 157 ? -12.188 -17.203 -16.219 1 93.12 157 ILE B C 1
ATOM 2706 O O . ILE B 1 157 ? -12.117 -17.891 -17.234 1 93.12 157 ILE B O 1
ATOM 2710 N N . LEU B 1 158 ? -11.977 -17.641 -15 1 93.19 158 LEU B N 1
ATOM 2711 C CA . LEU B 1 158 ? -11.648 -19.047 -14.773 1 93.19 158 LEU B CA 1
ATOM 2712 C C . LEU B 1 158 ? -12.766 -19.953 -15.289 1 93.19 158 LEU B C 1
ATOM 2714 O O . LEU B 1 158 ? -12.5 -20.984 -15.906 1 93.19 158 LEU B O 1
ATOM 2718 N N . ASN B 1 159 ? -13.938 -19.594 -15.039 1 90.94 159 ASN B N 1
ATOM 2719 C CA . ASN B 1 159 ? -15.094 -20.391 -15.43 1 90.94 159 ASN B CA 1
ATOM 2720 C C . ASN B 1 159 ? -15.328 -20.359 -16.938 1 90.94 159 ASN B C 1
ATOM 2722 O O . ASN B 1 159 ? -15.867 -21.312 -17.516 1 90.94 159 ASN B O 1
ATOM 2726 N N . THR B 1 160 ? -14.945 -19.281 -17.547 1 86.38 160 THR B N 1
ATOM 2727 C CA . THR B 1 160 ? -15.086 -19.156 -19 1 86.38 160 THR B CA 1
ATOM 2728 C C . THR B 1 160 ? -14.016 -19.969 -19.703 1 86.38 160 THR B C 1
ATOM 2730 O O . THR B 1 160 ? -14.281 -20.547 -20.766 1 86.38 160 THR B O 1
ATOM 2733 N N . ASN B 1 161 ? -12.734 -19.891 -19.188 1 75.31 161 ASN B N 1
ATOM 2734 C CA . ASN B 1 161 ? -11.625 -20.625 -19.797 1 75.31 161 ASN B CA 1
ATOM 2735 C C . ASN B 1 161 ? -11.742 -22.125 -19.516 1 75.31 161 ASN B C 1
ATOM 2737 O O . ASN B 1 161 ? -11 -22.922 -20.094 1 75.31 161 ASN B O 1
ATOM 2741 N N . ARG B 1 162 ? -12.406 -22.688 -18.531 1 65.31 162 ARG B N 1
ATOM 2742 C CA . ARG B 1 162 ? -12.688 -24.109 -18.297 1 65.31 162 ARG B CA 1
ATOM 2743 C C . ARG B 1 162 ? -13.414 -24.734 -19.484 1 65.31 162 ARG B C 1
ATOM 2745 O O . ARG B 1 162 ? -14.453 -24.219 -19.906 1 65.31 162 ARG B O 1
ATOM 2752 N N . LEU B 1 163 ? -12.695 -25.406 -20.453 1 52.25 163 LEU B N 1
ATOM 2753 C CA . LEU B 1 163 ? -13.148 -26.234 -21.578 1 52.25 163 LEU B CA 1
ATOM 2754 C C . LEU B 1 163 ? -14.414 -27 -21.219 1 52.25 163 LEU B C 1
ATOM 2756 O O . LEU B 1 163 ? -14.641 -27.328 -20.047 1 52.25 163 LEU B O 1
ATOM 2760 N N . PRO B 1 164 ? -15.352 -27.312 -22.234 1 47.94 164 PRO B N 1
ATOM 2761 C CA . PRO B 1 164 ? -16.516 -28.203 -22.219 1 47.94 164 PRO B CA 1
ATOM 2762 C C . PRO B 1 164 ? -16.203 -29.578 -21.609 1 47.94 164 PRO B C 1
ATOM 2764 O O . PRO B 1 164 ? -15.086 -30.078 -21.766 1 47.94 164 PRO B O 1
ATOM 2767 N N . ASP B 1 165 ? -16.594 -29.953 -20.422 1 43.09 165 ASP B N 1
ATOM 2768 C CA . ASP B 1 165 ? -16.641 -31.375 -20.078 1 43.09 165 ASP B CA 1
ATOM 2769 C C . ASP B 1 165 ? -16.625 -32.25 -21.328 1 43.09 165 ASP B C 1
ATOM 2771 O O . ASP B 1 165 ? -17.281 -31.922 -22.312 1 43.09 165 ASP B O 1
ATOM 2775 N N . SER B 1 166 ? -15.539 -33.031 -21.703 1 41.41 166 SER B N 1
ATOM 2776 C CA . SER B 1 166 ? -15.719 -34.125 -22.672 1 41.41 166 SER B CA 1
ATOM 2777 C C . SER B 1 166 ? -17.141 -34.688 -22.625 1 41.41 166 SER B C 1
ATOM 2779 O O . SER B 1 166 ? -17.688 -34.875 -21.531 1 41.41 166 SER B O 1
ATOM 2781 N N . PRO B 1 167 ? -17.922 -34.562 -23.719 1 40.06 167 PRO B N 1
ATOM 2782 C CA . PRO B 1 167 ? -19.141 -35.375 -23.734 1 40.06 167 PRO B CA 1
ATOM 2783 C C . PRO B 1 167 ? -18.922 -36.781 -23.156 1 40.06 167 PRO B C 1
ATOM 2785 O O . PRO B 1 167 ? -17.891 -37.375 -23.391 1 40.06 167 PRO B O 1
ATOM 2788 N N . SER B 1 168 ? -19.172 -37.031 -21.875 1 36.28 168 SER B N 1
ATOM 2789 C CA . SER B 1 168 ? -19.312 -38.438 -21.578 1 36.28 168 SER B CA 1
ATOM 2790 C C . SER B 1 168 ? -19.766 -39.219 -22.812 1 36.28 168 SER B C 1
ATOM 2792 O O . SER B 1 168 ? -20.828 -38.938 -23.375 1 36.28 168 SER B O 1
ATOM 2794 N N . GLU B 1 169 ? -18.766 -39.781 -23.594 1 29 169 GLU B N 1
ATOM 2795 C CA . GLU B 1 169 ? -19.312 -40.969 -24.281 1 29 169 GLU B CA 1
ATOM 2796 C C . GLU B 1 169 ? -20.078 -41.875 -23.328 1 29 169 GLU B C 1
ATOM 2798 O O . GLU B 1 169 ? -19.641 -42.094 -22.203 1 29 169 GLU B O 1
#